Protein AF-A0A9X6NHU3-F1 (afdb_monomer_lite)

InterPro domains:
  IPR000210 BTB/POZ domain [PF00651] (4-90)
  IPR011333 SKP1/BTB/POZ domain superfamily [G3DSA:3.30.710.10] (3-132)
  IPR011333 SKP1/BTB/POZ domain superfamily [SSF54695] (5-89)

Structure (mmCIF, N/CA/C/O backbone):
data_AF-A0A9X6NHU3-F1
#
_entry.id   AF-A0A9X6NHU3-F1
#
loop_
_atom_site.group_PDB
_atom_site.id
_atom_site.type_symbol
_atom_site.label_atom_id
_atom_site.label_alt_id
_atom_site.label_comp_id
_atom_site.label_asym_id
_atom_site.label_entity_id
_atom_site.label_seq_id
_atom_site.pdbx_PDB_ins_code
_atom_site.Cartn_x
_atom_site.Cartn_y
_atom_site.Cartn_z
_atom_site.occupancy
_atom_site.B_iso_or_equiv
_atom_site.auth_seq_id
_atom_site.auth_comp_id
_atom_site.auth_asym_id
_atom_site.auth_atom_id
_atom_site.pdbx_PDB_model_num
ATOM 1 N N . MET A 1 1 ? 13.230 -9.397 -16.472 1.00 91.12 1 MET A N 1
ATOM 2 C CA . MET A 1 1 ? 12.669 -9.558 -15.114 1.00 91.12 1 MET A CA 1
ATOM 3 C C . MET A 1 1 ? 11.758 -10.768 -15.124 1.00 91.12 1 MET A C 1
ATOM 5 O O . MET A 1 1 ? 11.061 -10.954 -16.110 1.00 91.12 1 MET A O 1
ATOM 9 N N . GLU A 1 2 ? 11.802 -11.606 -14.099 1.00 94.38 2 GLU A N 1
ATOM 10 C CA . GLU A 1 2 ? 11.035 -12.851 -13.987 1.00 94.38 2 GLU A CA 1
ATOM 11 C C . GLU A 1 2 ? 10.072 -12.748 -12.799 1.00 94.38 2 GLU A C 1
ATOM 13 O O . GLU A 1 2 ? 10.505 -12.437 -11.689 1.00 94.38 2 GLU A O 1
ATOM 18 N N . ALA A 1 3 ? 8.776 -12.958 -13.048 1.00 96.12 3 ALA A N 1
ATOM 19 C CA . ALA A 1 3 ? 7.733 -12.966 -12.018 1.00 96.12 3 ALA A CA 1
ATOM 20 C C . ALA A 1 3 ? 7.710 -14.291 -11.236 1.00 96.12 3 ALA A C 1
ATOM 22 O O . ALA A 1 3 ? 8.320 -15.277 -11.650 1.00 96.12 3 ALA A O 1
ATOM 23 N N . LYS A 1 4 ? 6.923 -14.355 -10.154 1.00 94.94 4 LYS A N 1
ATOM 24 C CA . LYS A 1 4 ? 6.730 -15.559 -9.322 1.00 94.94 4 LYS A CA 1
ATOM 25 C C . LYS A 1 4 ? 6.354 -16.821 -10.109 1.00 94.94 4 LYS A C 1
ATOM 27 O O . LYS A 1 4 ? 6.751 -17.917 -9.734 1.00 94.94 4 LYS A O 1
ATOM 32 N N . ASN A 1 5 ? 5.600 -16.682 -11.200 1.00 94.75 5 ASN A N 1
ATOM 33 C CA . ASN A 1 5 ? 5.182 -17.798 -12.058 1.00 94.75 5 ASN A CA 1
ATOM 34 C C . ASN A 1 5 ? 6.220 -18.185 -13.133 1.00 94.75 5 ASN A C 1
ATOM 36 O O . ASN A 1 5 ? 5.902 -18.960 -14.032 1.00 94.75 5 ASN A O 1
ATOM 40 N N . GLY A 1 6 ? 7.430 -17.619 -13.091 1.00 95.25 6 GLY A N 1
ATOM 41 C CA . GLY A 1 6 ? 8.485 -17.849 -14.079 1.00 95.25 6 GLY A CA 1
ATOM 42 C C . GLY A 1 6 ? 8.311 -17.066 -15.384 1.00 95.25 6 GLY A C 1
ATOM 43 O O . GLY A 1 6 ? 9.122 -17.207 -16.302 1.00 95.25 6 GLY A O 1
ATOM 44 N N . LYS A 1 7 ? 7.275 -16.222 -15.515 1.00 96.69 7 LYS A N 1
ATOM 45 C CA . LYS A 1 7 ? 7.083 -15.422 -16.728 1.00 96.69 7 LYS A CA 1
ATOM 46 C C . LYS A 1 7 ? 8.144 -14.332 -16.836 1.00 96.69 7 LYS A C 1
ATOM 48 O O . LYS A 1 7 ? 8.359 -13.558 -15.903 1.00 96.69 7 LYS A O 1
ATOM 53 N N . ILE A 1 8 ? 8.763 -14.241 -18.012 1.00 95.75 8 ILE A N 1
ATOM 54 C CA . ILE A 1 8 ? 9.858 -13.310 -18.290 1.00 95.75 8 ILE A CA 1
ATOM 55 C C . ILE A 1 8 ? 9.344 -12.076 -19.036 1.00 95.75 8 ILE A C 1
ATOM 57 O O . ILE A 1 8 ? 8.772 -12.168 -20.121 1.00 95.75 8 ILE A O 1
ATOM 61 N N . PHE A 1 9 ? 9.645 -10.908 -18.480 1.00 95.75 9 PHE A N 1
ATOM 62 C CA . PHE A 1 9 ? 9.415 -9.588 -19.051 1.00 95.75 9 PHE A CA 1
ATOM 63 C C . PHE A 1 9 ? 10.733 -8.992 -19.542 1.00 95.75 9 PHE A C 1
ATOM 65 O O . PHE A 1 9 ? 11.719 -8.915 -18.795 1.00 95.75 9 PHE A O 1
ATOM 72 N N . ARG A 1 10 ? 10.752 -8.564 -20.807 1.00 95.06 10 ARG A N 1
ATOM 73 C CA . ARG A 1 10 ? 11.867 -7.808 -21.389 1.00 95.06 10 ARG A CA 1
ATOM 74 C C . ARG A 1 10 ? 11.645 -6.327 -21.113 1.00 95.06 10 ARG A C 1
ATOM 76 O O . ARG A 1 10 ? 10.560 -5.820 -21.364 1.00 95.06 10 ARG A O 1
ATOM 83 N N . VAL A 1 11 ? 12.668 -5.671 -20.586 1.00 94.19 11 VAL A N 1
ATOM 84 C CA . VAL A 1 11 ? 12.615 -4.287 -20.107 1.00 94.19 11 VAL A CA 1
ATOM 85 C C . VAL A 1 11 ? 13.886 -3.561 -20.525 1.00 94.19 11 VAL A C 1
ATOM 87 O O . VAL A 1 11 ? 14.929 -4.189 -20.721 1.00 94.19 11 VAL A O 1
ATOM 90 N N . HIS A 1 12 ? 13.793 -2.245 -20.658 1.00 93.06 12 HIS A N 1
ATOM 91 C CA . HIS A 1 12 ? 14.915 -1.379 -20.994 1.00 93.06 12 HIS A CA 1
ATOM 92 C C . HIS A 1 12 ? 15.587 -0.911 -19.704 1.00 93.06 12 HIS A C 1
ATOM 94 O O . HIS A 1 12 ? 14.951 -0.253 -18.881 1.00 93.06 12 HIS A O 1
ATOM 100 N N . SER A 1 13 ? 16.874 -1.234 -19.543 1.00 91.75 13 SER A N 1
ATOM 101 C CA . SER A 1 13 ? 17.642 -0.872 -18.342 1.00 91.75 13 SER A CA 1
ATOM 102 C C . SER A 1 13 ? 17.609 0.632 -18.080 1.00 91.75 13 SER A C 1
ATOM 104 O O . SER A 1 13 ? 17.388 1.043 -16.948 1.00 91.75 13 SER A O 1
ATOM 106 N N . THR A 1 14 ? 17.740 1.449 -19.129 1.00 92.81 14 THR A N 1
ATOM 107 C CA . THR A 1 14 ? 17.719 2.915 -19.036 1.00 92.81 14 THR A CA 1
ATOM 108 C C . THR A 1 14 ? 16.420 3.445 -18.428 1.00 92.81 14 THR A C 1
ATOM 110 O O . THR A 1 14 ? 16.460 4.322 -17.575 1.00 92.81 14 THR A O 1
ATOM 113 N N . VAL A 1 15 ? 15.268 2.876 -18.802 1.00 94.75 15 VAL A N 1
ATOM 114 C CA . VAL A 1 15 ? 13.963 3.306 -18.267 1.00 94.75 15 VAL A CA 1
ATOM 115 C C . VAL A 1 15 ? 13.833 2.941 -16.789 1.00 94.75 15 VAL A C 1
ATOM 117 O O . VAL A 1 15 ? 13.373 3.753 -15.992 1.00 94.75 15 VAL A O 1
ATOM 120 N N . LEU A 1 16 ? 14.286 1.746 -16.396 1.00 93.69 16 LEU A N 1
ATOM 121 C CA . LEU A 1 16 ? 14.285 1.345 -14.987 1.00 93.69 16 LEU A CA 1
ATOM 122 C C . LEU A 1 16 ? 15.249 2.180 -14.145 1.00 93.69 16 LEU A C 1
ATOM 124 O O . LEU A 1 16 ? 14.932 2.495 -13.006 1.00 93.69 16 LEU A O 1
ATOM 128 N N . GLN A 1 17 ? 16.409 2.546 -14.687 1.00 92.25 17 GLN A N 1
ATOM 129 C CA . GLN A 1 17 ? 17.362 3.423 -14.004 1.00 92.25 17 GLN A CA 1
ATOM 130 C C . GLN A 1 17 ? 16.788 4.821 -13.771 1.00 92.25 17 GLN A C 1
ATOM 132 O O . GLN A 1 17 ? 17.026 5.390 -12.712 1.00 92.25 17 GLN A O 1
ATOM 137 N N . LEU A 1 18 ? 16.005 5.338 -14.723 1.00 93.12 18 LEU A N 1
ATOM 138 C CA . LEU A 1 18 ? 15.404 6.664 -14.623 1.00 93.12 18 LEU A CA 1
ATOM 139 C C . LEU A 1 18 ? 14.188 6.698 -13.680 1.00 93.12 18 LEU A C 1
ATOM 141 O O . LEU A 1 18 ? 14.111 7.565 -12.818 1.00 93.12 18 LEU A O 1
ATOM 145 N N . ASN A 1 19 ? 13.263 5.741 -13.816 1.00 93.56 19 ASN A N 1
ATOM 146 C CA . ASN A 1 19 ? 11.938 5.802 -13.176 1.00 93.56 19 ASN A CA 1
ATOM 147 C C . ASN A 1 19 ? 11.673 4.677 -12.162 1.00 93.56 19 ASN A C 1
ATOM 149 O O . ASN A 1 19 ? 10.610 4.621 -11.548 1.00 93.56 19 ASN A O 1
ATOM 153 N N . GLY A 1 20 ? 12.589 3.718 -12.027 1.00 87.81 20 GLY A N 1
ATOM 154 C CA . GLY A 1 20 ? 12.358 2.471 -11.296 1.00 87.81 20 GLY A CA 1
ATOM 155 C C . GLY A 1 20 ? 12.757 2.493 -9.823 1.00 87.81 20 GLY A C 1
ATOM 156 O O . GLY A 1 20 ? 12.693 1.442 -9.188 1.00 87.81 20 GLY A O 1
ATOM 157 N N . GLY A 1 21 ? 13.203 3.629 -9.278 1.00 91.69 21 GLY A N 1
ATOM 158 C CA . GLY A 1 21 ? 13.645 3.723 -7.883 1.00 91.69 21 GLY A CA 1
ATOM 159 C C . GLY A 1 21 ? 14.711 2.669 -7.559 1.00 91.69 21 GLY A C 1
ATOM 160 O O . GLY A 1 21 ? 15.766 2.611 -8.199 1.00 91.69 21 GLY A O 1
ATOM 161 N N . PHE A 1 22 ? 14.415 1.771 -6.615 1.00 93.00 22 PHE A N 1
ATOM 162 C CA . PHE A 1 22 ? 15.311 0.664 -6.261 1.00 93.00 22 PHE A CA 1
ATOM 163 C C . PHE A 1 22 ? 15.561 -0.312 -7.426 1.00 93.00 22 PHE A C 1
ATOM 165 O O . PHE A 1 22 ? 16.657 -0.861 -7.559 1.00 93.00 22 PHE A O 1
ATOM 172 N N . LEU A 1 23 ? 14.591 -0.500 -8.330 1.00 91.69 23 LEU A N 1
ATOM 173 C CA . LEU A 1 23 ? 14.791 -1.322 -9.530 1.00 91.69 23 LEU A CA 1
ATOM 174 C C . LEU A 1 23 ? 15.861 -0.751 -10.458 1.00 91.69 23 LEU A C 1
ATOM 176 O O . LEU A 1 23 ? 16.554 -1.517 -11.126 1.00 91.69 23 LEU A O 1
ATOM 180 N N . GLY A 1 24 ? 16.014 0.572 -10.484 1.00 91.50 24 GLY A N 1
ATOM 181 C CA . GLY A 1 24 ? 17.069 1.235 -11.238 1.00 91.50 24 GLY A CA 1
ATOM 182 C C . GLY A 1 24 ? 18.456 0.879 -10.719 1.00 91.50 24 GLY A C 1
ATOM 183 O O . GLY A 1 24 ? 19.344 0.546 -11.501 1.00 91.50 24 GLY A O 1
ATOM 184 N N . GLN A 1 25 ? 18.612 0.841 -9.395 1.00 92.44 25 GLN A N 1
ATOM 185 C CA . GLN A 1 25 ? 19.856 0.427 -8.740 1.00 92.44 25 GLN A CA 1
ATOM 186 C C . GLN A 1 25 ? 20.166 -1.050 -9.018 1.00 92.44 25 GLN A C 1
ATOM 188 O O . GLN A 1 25 ? 21.290 -1.395 -9.385 1.00 92.44 25 GLN A O 1
ATOM 193 N N . LEU A 1 26 ? 19.155 -1.923 -8.935 1.00 89.75 26 LEU A N 1
ATOM 194 C CA . LEU A 1 26 ? 19.297 -3.337 -9.301 1.00 89.75 26 LEU A CA 1
ATOM 195 C C . LEU A 1 26 ? 19.698 -3.513 -10.770 1.00 89.75 26 LEU A C 1
ATOM 197 O O . LEU A 1 26 ? 20.526 -4.367 -11.081 1.00 89.75 26 LEU A O 1
ATOM 201 N N . ALA A 1 27 ? 19.133 -2.705 -11.669 1.00 88.50 27 ALA A N 1
ATOM 202 C CA . ALA A 1 27 ? 19.467 -2.729 -13.086 1.00 88.50 27 ALA A CA 1
ATOM 203 C C . ALA A 1 27 ? 20.873 -2.173 -13.374 1.00 88.50 27 ALA A C 1
ATOM 205 O O . ALA A 1 27 ? 21.528 -2.645 -14.296 1.00 88.50 27 ALA A O 1
ATOM 206 N N . ALA A 1 28 ? 21.363 -1.202 -12.601 1.00 88.12 28 ALA A N 1
ATOM 207 C CA . ALA A 1 28 ? 22.719 -0.665 -12.742 1.00 88.12 28 ALA A CA 1
ATOM 208 C C . ALA A 1 28 ? 23.803 -1.671 -12.316 1.00 88.12 28 ALA A C 1
ATOM 210 O O . ALA A 1 28 ? 24.863 -1.735 -12.933 1.00 88.12 28 ALA A O 1
ATOM 211 N N . ASN A 1 29 ? 23.512 -2.511 -11.320 1.00 85.56 29 ASN A N 1
ATOM 212 C CA . ASN A 1 29 ? 24.433 -3.542 -10.826 1.00 85.56 29 ASN A CA 1
ATOM 213 C C . ASN A 1 29 ? 24.553 -4.767 -11.755 1.00 85.56 29 ASN A C 1
ATOM 215 O O . ASN A 1 29 ? 25.318 -5.694 -11.486 1.00 85.56 29 ASN A O 1
ATOM 219 N N . ILE A 1 30 ? 23.802 -4.796 -12.857 1.00 83.56 30 ILE A N 1
ATOM 220 C CA . ILE A 1 30 ? 23.892 -5.837 -13.879 1.00 83.56 30 ILE A CA 1
ATOM 221 C C . ILE A 1 30 ? 25.114 -5.566 -14.767 1.00 83.56 30 ILE A C 1
ATOM 223 O O . ILE A 1 30 ? 25.068 -4.783 -15.713 1.00 83.56 30 ILE A O 1
ATOM 227 N N . THR A 1 31 ? 26.226 -6.243 -14.475 1.00 71.81 31 THR A N 1
ATOM 228 C CA . THR A 1 31 ? 27.459 -6.119 -15.264 1.00 71.81 31 THR A CA 1
ATOM 229 C C . THR A 1 31 ? 27.270 -6.678 -16.686 1.00 71.81 31 THR A C 1
ATOM 231 O O . THR A 1 31 ? 26.835 -7.826 -16.836 1.00 71.81 31 THR A O 1
ATOM 234 N N . PRO A 1 32 ? 27.667 -5.944 -17.744 1.00 64.69 32 PRO A N 1
ATOM 235 C CA . PRO A 1 32 ? 27.457 -6.336 -19.145 1.00 64.69 32 PRO A CA 1
ATOM 236 C C . PRO A 1 32 ? 28.219 -7.598 -19.595 1.00 64.69 32 PRO A C 1
ATOM 238 O O . PRO A 1 32 ? 27.962 -8.110 -20.681 1.00 64.69 32 PRO A O 1
ATOM 241 N N . GLY A 1 33 ? 29.134 -8.124 -18.773 1.00 68.56 33 GLY A N 1
ATOM 242 C CA . GLY A 1 33 ? 29.880 -9.357 -19.053 1.00 68.56 33 GLY A CA 1
ATOM 243 C C . GLY A 1 33 ? 29.133 -10.652 -18.716 1.00 68.56 33 GLY A C 1
ATOM 244 O O . GLY A 1 33 ? 29.569 -11.724 -19.128 1.00 68.56 33 GLY A O 1
ATOM 245 N N . ASN A 1 34 ? 28.015 -10.578 -17.987 1.00 64.81 34 ASN A N 1
ATOM 246 C CA . ASN A 1 34 ? 27.216 -11.755 -17.662 1.00 64.81 34 ASN A CA 1
ATOM 247 C C . ASN A 1 34 ? 26.097 -11.907 -18.701 1.00 64.81 34 ASN A C 1
ATOM 249 O O . ASN A 1 34 ? 25.385 -10.948 -19.001 1.00 64.81 34 ASN A O 1
ATOM 253 N N . LEU A 1 35 ? 25.950 -13.099 -19.282 1.00 57.50 35 LEU A N 1
ATOM 254 C CA . LEU A 1 35 ? 24.963 -13.406 -20.324 1.00 57.50 35 LEU A CA 1
ATOM 255 C C . LEU A 1 35 ? 23.533 -13.202 -19.777 1.00 57.50 35 LEU A C 1
ATOM 257 O O . LEU A 1 35 ? 22.910 -14.131 -19.282 1.00 57.50 35 LEU A O 1
ATOM 261 N N . LYS A 1 36 ? 23.015 -11.969 -19.869 1.00 65.06 36 LYS A N 1
ATOM 262 C CA . LYS A 1 36 ? 21.650 -11.538 -19.506 1.00 65.06 36 LYS A CA 1
ATOM 263 C C . LYS A 1 36 ? 21.213 -11.960 -18.093 1.00 65.06 36 LYS A C 1
ATOM 265 O O . LYS A 1 36 ? 20.345 -12.831 -17.962 1.00 65.06 36 LYS A O 1
ATOM 270 N N . PRO A 1 37 ? 21.729 -11.328 -17.025 1.00 78.25 37 PRO A N 1
ATOM 271 C CA . PRO A 1 37 ? 21.213 -11.600 -15.692 1.00 78.25 37 PRO A CA 1
ATOM 272 C C . PRO A 1 37 ? 19.728 -11.224 -15.644 1.00 78.25 37 PRO A C 1
ATOM 274 O O . PRO A 1 37 ? 19.313 -10.097 -15.918 1.00 78.25 37 PRO A O 1
ATOM 277 N N . THR A 1 38 ? 18.907 -12.228 -15.359 1.00 88.75 38 THR A N 1
ATOM 278 C CA . THR A 1 38 ? 17.465 -12.068 -15.216 1.00 88.75 38 THR A CA 1
ATOM 279 C C . THR A 1 38 ? 17.176 -11.762 -13.755 1.00 88.75 38 THR A C 1
ATOM 281 O O . THR A 1 38 ? 17.388 -12.612 -12.896 1.00 88.75 38 THR A O 1
ATOM 284 N N . LEU A 1 39 ? 16.700 -10.548 -13.469 1.00 91.31 39 LEU A N 1
ATOM 285 C CA . LEU A 1 39 ? 16.221 -10.185 -12.133 1.00 91.31 39 LEU A CA 1
ATOM 286 C C . LEU A 1 39 ? 14.970 -11.001 -11.798 1.00 91.31 39 LEU A C 1
ATOM 288 O O . LEU A 1 39 ? 13.998 -10.939 -12.557 1.00 91.31 39 LEU A O 1
ATOM 292 N N . LYS A 1 40 ? 15.002 -11.744 -10.689 1.00 94.00 40 LYS A N 1
ATOM 293 C CA . LYS A 1 40 ? 13.903 -12.601 -10.229 1.00 94.00 40 LYS A CA 1
ATOM 294 C C . LYS A 1 40 ? 13.132 -11.938 -9.095 1.00 94.00 40 LYS A C 1
ATOM 296 O O . LYS A 1 40 ? 13.734 -11.439 -8.150 1.00 94.00 40 LYS A O 1
ATOM 301 N N . PHE A 1 41 ? 11.808 -11.989 -9.185 1.00 94.56 41 PHE A N 1
ATOM 302 C CA . PHE A 1 41 ? 10.878 -11.392 -8.231 1.00 94.56 41 PHE A CA 1
ATOM 303 C C . PHE A 1 41 ? 9.926 -12.473 -7.704 1.00 94.56 41 PHE A C 1
ATOM 305 O O . PHE A 1 41 ? 8.781 -12.550 -8.154 1.00 94.56 41 PHE A O 1
ATOM 312 N N . PRO A 1 42 ? 10.390 -13.340 -6.782 1.00 93.62 42 PRO A N 1
ATOM 313 C CA . PRO A 1 42 ? 9.605 -14.482 -6.304 1.00 93.62 42 PRO A CA 1
ATOM 314 C C . PRO A 1 42 ? 8.339 -14.068 -5.543 1.00 93.62 42 PRO A C 1
ATOM 316 O O . PRO A 1 42 ? 7.391 -14.844 -5.459 1.00 93.62 42 PRO A O 1
ATOM 319 N N . ASP A 1 43 ? 8.302 -12.836 -5.038 1.00 94.06 43 ASP A N 1
ATOM 320 C CA . ASP A 1 43 ? 7.196 -12.328 -4.228 1.00 94.06 43 ASP A CA 1
ATOM 321 C C . ASP A 1 43 ? 6.147 -11.577 -5.063 1.00 94.06 43 ASP A C 1
ATOM 323 O O . ASP A 1 43 ? 5.052 -11.312 -4.577 1.00 94.06 43 ASP A O 1
ATOM 327 N N . LEU A 1 44 ? 6.445 -11.259 -6.330 1.00 96.00 44 LEU A N 1
ATOM 328 C CA . LEU A 1 44 ? 5.539 -10.507 -7.197 1.00 96.00 44 LEU A CA 1
ATOM 329 C C . LEU A 1 44 ? 4.798 -11.425 -8.162 1.00 96.00 44 LEU A C 1
ATOM 331 O O . LEU A 1 44 ? 5.399 -12.150 -8.963 1.00 96.00 44 LEU A O 1
ATOM 335 N N . THR A 1 45 ? 3.470 -11.341 -8.138 1.00 96.56 45 THR A N 1
ATOM 336 C CA . THR A 1 45 ? 2.639 -11.962 -9.168 1.00 96.56 45 THR A CA 1
ATOM 337 C C . THR A 1 45 ? 2.873 -11.285 -10.516 1.00 96.56 45 THR A C 1
ATOM 339 O O . THR A 1 45 ? 3.348 -10.151 -10.611 1.00 96.56 45 THR A O 1
ATOM 342 N N . GLU A 1 46 ? 2.515 -11.985 -11.590 1.00 96.56 46 GLU A N 1
ATOM 343 C CA . GLU A 1 46 ? 2.600 -11.438 -12.941 1.00 96.56 46 GLU A CA 1
ATOM 344 C C . GLU A 1 46 ? 1.825 -10.120 -13.088 1.00 96.56 46 GLU A C 1
ATOM 346 O O . GLU A 1 46 ? 2.319 -9.178 -13.706 1.00 96.56 46 GLU A O 1
ATOM 351 N N . ALA A 1 47 ? 0.622 -10.059 -12.510 1.00 96.44 47 ALA A N 1
ATOM 352 C CA . ALA A 1 47 ? -0.246 -8.891 -12.583 1.00 96.44 47 ALA A CA 1
ATOM 353 C C . ALA A 1 47 ? 0.402 -7.674 -11.910 1.00 96.44 47 ALA A C 1
ATOM 355 O O . ALA A 1 47 ? 0.493 -6.615 -12.530 1.00 96.44 47 ALA A O 1
ATOM 356 N N . VAL A 1 48 ? 0.930 -7.849 -10.695 1.00 97.19 48 VAL A N 1
ATOM 357 C CA . VAL A 1 48 ? 1.576 -6.771 -9.932 1.00 97.19 48 VAL A CA 1
ATOM 358 C C . VAL A 1 48 ? 2.864 -6.320 -10.614 1.00 97.19 48 VAL A C 1
ATOM 360 O O . VAL A 1 48 ? 3.060 -5.124 -10.812 1.00 97.19 48 VAL A O 1
ATOM 363 N N . LEU A 1 49 ? 3.713 -7.254 -11.063 1.00 97.00 49 LEU A N 1
ATOM 364 C CA . LEU A 1 49 ? 4.942 -6.894 -11.776 1.00 97.00 49 LEU A CA 1
ATOM 365 C C . LEU A 1 49 ? 4.635 -6.134 -13.072 1.00 97.00 49 LEU A C 1
ATOM 367 O O . LEU A 1 49 ? 5.320 -5.166 -13.394 1.00 97.00 49 LEU A O 1
ATOM 371 N N . LYS A 1 50 ? 3.593 -6.534 -13.808 1.00 97.19 50 LYS A N 1
ATOM 372 C CA . LYS A 1 50 ? 3.165 -5.825 -15.017 1.00 97.19 50 LYS A CA 1
ATOM 373 C C . LYS A 1 50 ? 2.730 -4.390 -14.706 1.00 97.19 50 LYS A C 1
ATOM 375 O O . LYS A 1 50 ? 3.108 -3.495 -15.452 1.00 97.19 50 LYS A O 1
ATOM 380 N N . LYS A 1 51 ? 1.978 -4.173 -13.624 1.00 97.56 51 LYS A N 1
ATOM 381 C CA . LYS A 1 51 ? 1.514 -2.844 -13.185 1.00 97.56 51 LYS A CA 1
ATOM 382 C C . LYS A 1 51 ? 2.660 -1.957 -12.710 1.00 97.56 51 LYS A C 1
ATOM 384 O O . LYS A 1 51 ? 2.728 -0.787 -13.063 1.00 97.56 51 LYS A O 1
ATOM 389 N N . LEU A 1 52 ? 3.612 -2.542 -11.995 1.00 97.00 52 LEU A N 1
ATOM 390 C CA . LEU A 1 52 ? 4.825 -1.856 -11.578 1.00 97.00 52 LEU A CA 1
ATOM 391 C C . LEU A 1 52 ? 5.659 -1.419 -12.794 1.00 97.00 52 LEU A C 1
ATOM 393 O O . LEU A 1 52 ? 6.103 -0.277 -12.869 1.00 97.00 52 LEU A O 1
ATOM 397 N N . LEU A 1 53 ? 5.811 -2.294 -13.794 1.00 96.94 53 LEU A N 1
ATOM 398 C CA . LEU A 1 53 ? 6.469 -1.936 -15.052 1.00 96.94 53 LEU A CA 1
ATOM 399 C C . LEU A 1 53 ? 5.697 -0.867 -15.829 1.00 96.94 53 LEU A C 1
ATOM 401 O O . LEU A 1 53 ? 6.313 0.063 -16.333 1.00 96.94 53 LEU A O 1
ATOM 405 N N . GLU A 1 54 ? 4.372 -0.969 -15.910 1.00 97.44 54 GLU A N 1
ATOM 406 C CA . GLU A 1 54 ? 3.515 0.056 -16.521 1.00 97.44 54 GLU A CA 1
ATOM 407 C C . GLU A 1 54 ? 3.787 1.437 -15.907 1.00 97.44 54 GLU A C 1
ATOM 409 O O . GLU A 1 54 ? 4.043 2.386 -16.653 1.00 97.44 54 GLU A O 1
ATOM 414 N N . TYR A 1 55 ? 3.875 1.517 -14.575 1.00 97.56 55 TYR A N 1
ATOM 415 C CA . TYR A 1 55 ? 4.250 2.743 -13.873 1.00 97.56 55 TYR A CA 1
ATOM 416 C C . TYR A 1 55 ? 5.644 3.240 -14.264 1.00 97.56 55 TYR A C 1
ATOM 418 O O . TYR A 1 55 ? 5.801 4.402 -14.613 1.00 97.56 55 TYR A O 1
ATOM 426 N N . CYS A 1 56 ? 6.667 2.381 -14.285 1.00 96.00 56 CYS A N 1
ATOM 427 C CA . CYS A 1 56 ? 8.019 2.815 -14.662 1.00 96.00 56 CYS A CA 1
ATOM 428 C C . CYS A 1 56 ? 8.094 3.405 -16.083 1.00 96.00 56 CYS A C 1
ATOM 430 O O . CYS A 1 56 ? 8.951 4.245 -16.355 1.00 96.00 56 CYS A O 1
ATOM 432 N N . TYR A 1 57 ? 7.228 2.962 -16.997 1.00 97.00 57 TYR A N 1
ATOM 433 C CA . TYR A 1 57 ? 7.205 3.446 -18.379 1.00 97.00 57 TYR A CA 1
ATOM 434 C C . TYR A 1 57 ? 6.314 4.668 -18.595 1.00 97.00 57 TYR A C 1
ATOM 436 O O . TYR A 1 57 ? 6.606 5.468 -19.478 1.00 97.00 57 TYR A O 1
ATOM 444 N N . THR A 1 58 ? 5.224 4.793 -17.841 1.00 96.44 58 THR A N 1
ATOM 445 C CA . THR A 1 58 ? 4.171 5.784 -18.124 1.00 96.44 58 THR A CA 1
ATOM 446 C C . THR A 1 58 ? 3.933 6.769 -16.985 1.00 96.44 58 THR A C 1
ATOM 448 O O . THR A 1 58 ? 3.217 7.746 -17.178 1.00 96.44 58 THR A O 1
ATOM 451 N N . LEU A 1 59 ? 4.516 6.509 -15.810 1.00 95.25 59 LEU A N 1
ATOM 452 C CA . LEU A 1 59 ? 4.229 7.167 -14.530 1.00 95.25 59 LEU A CA 1
ATOM 453 C C . LEU A 1 59 ? 2.744 7.105 -14.135 1.00 95.25 59 LEU A C 1
ATOM 455 O O . LEU A 1 59 ? 2.272 7.880 -13.309 1.00 95.25 59 LEU A O 1
ATOM 459 N N . GLN A 1 60 ? 2.004 6.166 -14.725 1.00 95.06 60 GLN A N 1
ATOM 460 C CA . GLN A 1 60 ? 0.587 5.932 -14.500 1.00 95.06 60 GLN A CA 1
ATOM 461 C C . GLN A 1 60 ? 0.325 4.435 -14.387 1.00 95.06 60 GLN A C 1
ATOM 463 O O . GLN A 1 60 ? 1.107 3.606 -14.855 1.00 95.06 60 GLN A O 1
ATOM 468 N N . VAL A 1 61 ? -0.788 4.075 -13.751 1.00 96.12 61 VAL A N 1
ATOM 469 C CA . VAL A 1 61 ? -1.226 2.683 -13.671 1.00 96.12 61 VAL A CA 1
ATOM 470 C C . VAL A 1 61 ? -2.721 2.606 -13.902 1.00 96.12 61 VAL A C 1
ATOM 472 O O . VAL A 1 61 ? -3.517 3.182 -13.168 1.00 96.12 61 VAL A O 1
ATOM 475 N N . SER A 1 62 ? -3.113 1.845 -14.917 1.00 94.94 62 SER A N 1
ATOM 476 C CA . SER A 1 62 ? -4.516 1.522 -15.154 1.00 94.94 62 SER A CA 1
ATOM 477 C C . SER A 1 62 ? -5.009 0.445 -14.180 1.00 94.94 62 SER A C 1
ATOM 479 O O . SER A 1 62 ? -4.295 -0.512 -13.887 1.00 94.94 62 SER A O 1
ATOM 481 N N . GLY A 1 63 ? -6.256 0.530 -13.714 1.00 93.50 63 GLY A N 1
ATOM 482 C CA . GLY A 1 63 ? -6.895 -0.560 -12.964 1.00 93.50 63 GLY A CA 1
ATOM 483 C C . GLY A 1 63 ? -6.212 -0.935 -11.643 1.00 93.50 63 GLY A C 1
ATOM 484 O O . GLY A 1 63 ? -6.137 -2.124 -11.329 1.00 93.50 63 GLY A O 1
ATOM 485 N N . ILE A 1 64 ? -5.706 0.057 -10.902 1.00 94.06 64 ILE A N 1
ATOM 486 C CA . ILE A 1 64 ? -5.101 -0.115 -9.568 1.00 94.06 64 ILE A CA 1
ATOM 487 C C . ILE A 1 64 ? -6.082 -0.806 -8.605 1.00 94.06 64 ILE A C 1
ATOM 489 O O . ILE A 1 64 ? -5.689 -1.751 -7.923 1.00 94.06 64 ILE A O 1
ATOM 493 N N . HIS A 1 65 ? -7.367 -0.442 -8.663 1.00 92.06 65 HIS A N 1
ATOM 494 C CA . HIS A 1 65 ? -8.468 -1.019 -7.877 1.00 92.06 65 HIS A CA 1
ATOM 495 C C . HIS A 1 65 ? -8.577 -2.555 -7.882 1.00 92.06 65 HIS A C 1
ATOM 497 O O . HIS A 1 65 ? -9.247 -3.120 -7.025 1.00 92.06 65 HIS A O 1
ATOM 503 N N . LYS A 1 66 ? -7.960 -3.264 -8.838 1.00 93.25 66 LYS A N 1
ATOM 504 C CA . LYS A 1 66 ? -8.023 -4.736 -8.889 1.00 93.25 66 LYS A CA 1
ATOM 505 C C . LYS A 1 66 ? -7.111 -5.417 -7.873 1.00 93.25 66 LYS A C 1
ATOM 507 O O . LYS A 1 66 ? -7.416 -6.527 -7.455 1.00 93.25 66 LYS A O 1
ATOM 512 N N . THR A 1 67 ? -5.982 -4.794 -7.548 1.00 93.44 67 THR A N 1
ATOM 513 C CA . THR A 1 67 ? -4.953 -5.332 -6.640 1.00 93.44 67 THR A CA 1
ATOM 514 C C . THR A 1 67 ? -4.264 -4.183 -5.889 1.00 93.44 67 THR A C 1
ATOM 516 O O . THR A 1 67 ? -3.043 -4.022 -6.012 1.00 93.44 67 THR A O 1
ATOM 519 N N . PRO A 1 68 ? -5.019 -3.306 -5.195 1.00 93.88 68 PRO A N 1
ATOM 520 C CA . PRO A 1 68 ? -4.459 -2.078 -4.634 1.00 93.88 68 PRO A CA 1
ATOM 521 C C . PRO A 1 68 ? -3.477 -2.389 -3.495 1.00 93.88 68 PRO A C 1
ATOM 523 O O . PRO A 1 68 ? -2.419 -1.773 -3.400 1.00 93.88 68 PRO A O 1
ATOM 526 N N . PHE A 1 69 ? -3.762 -3.428 -2.707 1.00 95.00 69 PHE A N 1
ATOM 527 C CA . PHE A 1 69 ? -2.936 -3.864 -1.584 1.00 95.00 69 PHE A CA 1
ATOM 528 C C . PHE A 1 69 ? -1.587 -4.449 -2.018 1.00 95.00 69 PHE A C 1
ATOM 530 O O . PHE A 1 69 ? -0.541 -4.023 -1.525 1.00 95.00 69 PHE A O 1
ATOM 537 N N . GLU A 1 70 ? -1.567 -5.402 -2.961 1.00 95.75 70 GLU A N 1
ATOM 538 C CA . GLU A 1 70 ? -0.297 -5.982 -3.411 1.00 95.75 70 GLU A CA 1
ATOM 539 C C . GLU A 1 70 ? 0.558 -4.955 -4.156 1.00 95.75 70 GLU A C 1
ATOM 541 O O . GLU A 1 70 ? 1.789 -4.998 -4.077 1.00 95.75 70 GLU A O 1
ATOM 546 N N . LEU A 1 71 ? -0.087 -4.022 -4.864 1.00 97.00 71 LEU A N 1
ATOM 547 C CA . LEU A 1 71 ? 0.608 -2.942 -5.547 1.00 97.00 71 LEU A CA 1
ATOM 548 C C . LEU A 1 71 ? 1.201 -1.935 -4.559 1.00 97.00 71 LEU A C 1
ATOM 550 O O . LEU A 1 71 ? 2.344 -1.534 -4.759 1.00 97.00 71 LEU A O 1
ATOM 554 N N . LEU A 1 72 ? 0.485 -1.592 -3.483 1.00 97.19 72 LEU A N 1
ATOM 555 C CA . LEU A 1 72 ? 0.987 -0.735 -2.408 1.00 97.19 72 LEU A CA 1
ATOM 556 C C . LEU A 1 72 ? 2.243 -1.331 -1.755 1.00 97.19 72 LEU A C 1
ATOM 558 O O . LEU A 1 72 ? 3.283 -0.675 -1.681 1.00 97.19 72 LEU A O 1
ATOM 562 N N . LEU A 1 73 ? 2.184 -2.606 -1.356 1.00 95.69 73 LEU A N 1
ATOM 563 C CA . LEU A 1 73 ? 3.327 -3.302 -0.754 1.00 95.69 73 LEU A CA 1
ATOM 564 C C . LEU A 1 73 ? 4.523 -3.380 -1.712 1.00 95.69 73 LEU A C 1
ATOM 566 O O . LEU A 1 73 ? 5.671 -3.193 -1.300 1.00 95.69 73 LEU A O 1
ATOM 570 N N . ALA A 1 74 ? 4.272 -3.634 -3.000 1.00 96.44 74 ALA A N 1
ATOM 571 C CA . ALA A 1 74 ? 5.321 -3.638 -4.010 1.00 96.44 74 ALA A CA 1
ATOM 572 C C . ALA A 1 74 ? 5.924 -2.237 -4.203 1.00 96.44 74 ALA A C 1
ATOM 574 O O . ALA A 1 74 ? 7.146 -2.097 -4.212 1.00 96.44 74 ALA A O 1
ATOM 575 N N . ALA A 1 75 ? 5.094 -1.200 -4.317 1.00 96.94 75 ALA A N 1
ATOM 576 C CA . ALA A 1 75 ? 5.542 0.175 -4.504 1.00 96.94 75 ALA A CA 1
ATOM 577 C C . ALA A 1 75 ? 6.443 0.634 -3.353 1.00 96.94 75 ALA A C 1
ATOM 579 O O . ALA A 1 75 ? 7.543 1.126 -3.607 1.00 96.94 75 ALA A O 1
ATOM 580 N N . HIS A 1 76 ? 6.035 0.362 -2.111 1.00 96.50 76 HIS A N 1
ATOM 581 C CA . HIS A 1 76 ? 6.840 0.636 -0.925 1.00 96.50 76 HIS A CA 1
ATOM 582 C C . HIS A 1 76 ? 8.180 -0.116 -0.964 1.00 96.50 76 HIS A C 1
ATOM 584 O O . HIS A 1 76 ? 9.249 0.485 -0.856 1.00 96.50 76 HIS A O 1
ATOM 590 N N . ARG A 1 77 ? 8.153 -1.434 -1.219 1.00 95.25 77 ARG A N 1
ATOM 591 C CA . ARG A 1 77 ? 9.363 -2.275 -1.254 1.00 95.25 77 ARG A CA 1
ATOM 592 C C . ARG A 1 77 ? 10.381 -1.843 -2.310 1.00 95.25 77 ARG A C 1
ATOM 594 O O . ARG A 1 77 ? 11.582 -1.978 -2.085 1.00 95.25 77 ARG A O 1
ATOM 601 N N . TYR A 1 78 ? 9.920 -1.374 -3.467 1.00 95.50 78 TYR A N 1
ATOM 602 C CA . TYR A 1 78 ? 10.789 -0.910 -4.553 1.00 95.50 78 TYR A CA 1
ATOM 603 C C . TYR A 1 78 ? 11.037 0.605 -4.528 1.00 95.50 78 TYR A C 1
ATOM 605 O O . TYR A 1 78 ? 11.662 1.127 -5.454 1.00 95.50 78 TYR A O 1
ATOM 613 N N . ALA A 1 79 ? 10.608 1.288 -3.460 1.00 95.75 79 ALA A N 1
ATOM 614 C CA . ALA A 1 79 ? 10.755 2.726 -3.257 1.00 95.75 79 ALA A CA 1
ATOM 615 C C . ALA A 1 79 ? 10.210 3.559 -4.436 1.00 95.75 79 ALA A C 1
ATOM 617 O O . ALA A 1 79 ? 10.854 4.492 -4.916 1.00 95.75 79 ALA A O 1
ATOM 618 N N . LEU A 1 80 ? 9.024 3.194 -4.928 1.00 96.31 80 LEU A N 1
ATOM 619 C CA . LEU A 1 80 ? 8.300 3.905 -5.982 1.00 96.31 80 LEU A CA 1
ATOM 620 C C . LEU A 1 80 ? 7.256 4.830 -5.352 1.00 96.31 80 LEU A C 1
ATOM 622 O O . LEU A 1 80 ? 6.068 4.520 -5.372 1.00 96.31 80 LEU A O 1
ATOM 626 N N . THR A 1 81 ? 7.700 5.956 -4.793 1.00 95.06 81 THR A N 1
ATOM 627 C CA . THR A 1 81 ? 6.858 6.863 -3.988 1.00 95.06 81 THR A CA 1
ATOM 628 C C . THR A 1 81 ? 5.584 7.305 -4.708 1.00 95.06 81 THR A C 1
ATOM 630 O O . THR A 1 81 ? 4.501 7.108 -4.183 1.00 95.06 81 THR A O 1
ATOM 633 N N . GLY A 1 82 ? 5.670 7.775 -5.956 1.00 95.38 82 GLY A N 1
ATOM 634 C CA . GLY A 1 82 ? 4.462 8.200 -6.678 1.00 95.38 82 GLY A CA 1
ATOM 635 C C . GLY A 1 82 ? 3.478 7.058 -6.983 1.00 95.38 82 GLY A C 1
ATOM 636 O O . GLY A 1 82 ? 2.274 7.283 -7.040 1.00 95.38 82 GLY A O 1
ATOM 637 N N . LEU A 1 83 ? 3.953 5.812 -7.120 1.00 96.62 83 LEU A N 1
ATOM 638 C CA . LEU A 1 83 ? 3.065 4.650 -7.240 1.00 96.62 83 LEU A CA 1
ATOM 639 C C . LEU A 1 83 ? 2.451 4.280 -5.890 1.00 96.62 83 LEU A C 1
ATOM 641 O O . LEU A 1 83 ? 1.292 3.872 -5.840 1.00 96.62 83 LEU A O 1
ATOM 645 N N . GLN A 1 84 ? 3.231 4.411 -4.818 1.00 96.88 84 GLN A N 1
ATOM 646 C CA . GLN A 1 84 ? 2.763 4.218 -3.455 1.00 96.88 84 GLN A CA 1
ATOM 647 C C . GLN A 1 84 ? 1.623 5.202 -3.165 1.00 96.88 84 GLN A C 1
ATOM 649 O O . GLN A 1 84 ? 0.544 4.744 -2.816 1.00 96.88 84 GLN A O 1
ATOM 654 N N . ASP A 1 85 ? 1.787 6.495 -3.450 1.00 96.00 85 ASP A N 1
ATOM 655 C CA . ASP A 1 85 ? 0.745 7.512 -3.241 1.00 96.00 85 ASP A CA 1
ATOM 656 C C . ASP A 1 85 ? -0.552 7.193 -4.009 1.00 96.00 85 ASP A C 1
ATOM 658 O O . ASP A 1 85 ? -1.659 7.343 -3.486 1.00 96.00 85 ASP A O 1
ATOM 662 N N . LEU A 1 86 ? -0.437 6.727 -5.260 1.00 95.62 86 LEU A N 1
ATOM 663 C CA . LEU A 1 86 ? -1.592 6.310 -6.064 1.00 95.62 86 LEU A CA 1
ATOM 664 C C . LEU A 1 86 ? -2.292 5.082 -5.468 1.00 95.62 86 LEU A C 1
ATOM 666 O O . LEU A 1 86 ? -3.520 5.043 -5.402 1.00 95.62 86 LEU A O 1
ATOM 670 N N . ALA A 1 87 ? -1.521 4.085 -5.033 1.00 97.12 87 ALA A N 1
ATOM 671 C CA . ALA A 1 87 ? -2.063 2.874 -4.432 1.00 97.12 87 ALA A CA 1
ATOM 672 C C . ALA A 1 87 ? -2.676 3.147 -3.050 1.00 97.12 87 ALA A C 1
ATOM 674 O O . ALA A 1 87 ? -3.722 2.587 -2.742 1.00 97.12 87 ALA A O 1
ATOM 675 N N . GLU A 1 88 ? -2.089 4.033 -2.242 1.00 96.12 88 GLU A N 1
ATOM 676 C CA . GLU A 1 88 ? -2.623 4.437 -0.936 1.00 96.12 88 GLU A CA 1
ATOM 677 C C . GLU A 1 88 ? -3.998 5.086 -1.059 1.00 96.12 88 GLU A C 1
ATOM 679 O O . GLU A 1 88 ? -4.897 4.755 -0.287 1.00 96.12 88 GLU A O 1
ATOM 684 N N . LYS A 1 89 ? -4.191 5.956 -2.057 1.00 94.75 89 LYS A N 1
ATOM 685 C CA . LYS A 1 89 ? -5.497 6.566 -2.340 1.00 94.75 89 LYS A CA 1
ATOM 686 C C . LYS A 1 89 ? -6.552 5.514 -2.669 1.00 94.75 89 LYS A C 1
ATOM 688 O O . LYS A 1 89 ? -7.660 5.597 -2.151 1.00 94.75 89 LYS A O 1
ATOM 693 N N . ASP A 1 90 ? -6.218 4.515 -3.482 1.00 95.12 90 ASP A N 1
ATOM 694 C CA . ASP A 1 90 ? -7.152 3.432 -3.809 1.00 95.12 90 ASP A CA 1
ATOM 695 C C . ASP A 1 90 ? -7.400 2.488 -2.625 1.00 95.12 90 ASP A C 1
ATOM 697 O O . ASP A 1 90 ? -8.542 2.111 -2.380 1.00 95.12 90 ASP A O 1
ATOM 701 N N . VAL A 1 91 ? -6.373 2.162 -1.837 1.00 96.44 91 VAL A N 1
ATOM 702 C CA . VAL A 1 91 ? -6.524 1.362 -0.612 1.00 96.44 91 VAL A CA 1
ATOM 703 C C . VAL A 1 91 ? -7.410 2.076 0.410 1.00 96.44 91 VAL A C 1
ATOM 705 O O . VAL A 1 91 ? -8.301 1.449 0.977 1.00 96.44 91 VAL A O 1
ATOM 708 N N . ALA A 1 92 ? -7.216 3.381 0.620 1.00 95.75 92 ALA A N 1
ATOM 709 C CA . ALA A 1 92 ? -8.004 4.168 1.567 1.00 95.75 92 ALA A CA 1
ATOM 710 C C . ALA A 1 92 ? -9.505 4.171 1.228 1.00 95.75 92 ALA A C 1
ATOM 712 O O . ALA A 1 92 ? -10.346 4.192 2.124 1.00 95.75 92 ALA A O 1
ATOM 713 N N . ARG A 1 93 ? -9.849 4.094 -0.064 1.00 91.62 93 ARG A N 1
ATOM 714 C CA . ARG A 1 93 ? -11.239 4.003 -0.545 1.00 91.62 93 ARG A CA 1
ATOM 715 C C . ARG A 1 93 ? -11.879 2.645 -0.284 1.00 91.62 93 ARG A C 1
ATOM 717 O O . ARG A 1 93 ? -13.100 2.550 -0.241 1.00 91.62 93 ARG A O 1
ATOM 724 N N . CYS A 1 94 ? -11.068 1.605 -0.135 1.00 94.12 94 CYS A N 1
ATOM 725 C CA . CYS A 1 94 ? -11.527 0.242 0.084 1.00 94.12 94 CYS A CA 1
ATOM 726 C C . CYS A 1 94 ? -11.512 -0.160 1.563 1.00 94.12 94 CYS A C 1
ATOM 728 O O . CYS A 1 94 ? -11.668 -1.342 1.835 1.00 94.12 94 CYS A O 1
ATOM 730 N N . ILE A 1 95 ? -11.306 0.764 2.511 1.00 95.69 95 ILE A N 1
ATOM 731 C CA . ILE A 1 95 ? -11.292 0.421 3.941 1.00 95.69 95 ILE A CA 1
ATOM 732 C C . ILE A 1 95 ? -12.678 -0.054 4.386 1.00 95.69 95 ILE A C 1
ATOM 734 O O . ILE A 1 95 ? -13.674 0.651 4.214 1.00 95.69 95 ILE A O 1
ATOM 738 N N . ASP A 1 96 ? -12.714 -1.227 5.012 1.00 96.50 96 ASP A N 1
ATOM 739 C CA . ASP A 1 96 ? -13.909 -1.844 5.581 1.00 96.50 96 ASP A CA 1
ATOM 740 C C . ASP A 1 96 ? -13.590 -2.558 6.911 1.00 96.50 96 ASP A C 1
ATOM 742 O O . ASP A 1 96 ? -12.453 -2.568 7.385 1.00 96.50 96 ASP A O 1
ATOM 746 N N . LEU A 1 97 ? -14.610 -3.140 7.551 1.00 96.50 97 LEU A N 1
ATOM 747 C CA . LEU A 1 97 ? -14.447 -3.863 8.819 1.00 96.50 97 LEU A CA 1
ATOM 748 C C . LEU A 1 97 ? -13.558 -5.108 8.690 1.00 96.50 97 LEU A C 1
ATOM 750 O O . LEU A 1 97 ? -12.883 -5.463 9.657 1.00 96.50 97 LEU A O 1
ATOM 754 N N . ASP A 1 98 ? -13.544 -5.743 7.519 1.00 96.12 98 ASP A N 1
ATOM 755 C CA . ASP A 1 98 ? -12.831 -6.997 7.284 1.00 96.12 98 ASP A CA 1
ATOM 756 C C . ASP A 1 98 ? -11.325 -6.752 7.099 1.00 96.12 98 ASP A C 1
ATOM 758 O O . ASP A 1 98 ? -10.498 -7.574 7.503 1.00 96.12 98 ASP A O 1
ATOM 762 N N . ASN A 1 99 ? -10.948 -5.605 6.523 1.00 96.44 99 ASN A N 1
ATOM 763 C CA . ASN A 1 99 ? -9.571 -5.296 6.143 1.00 96.44 99 ASN A CA 1
ATOM 764 C C . ASN A 1 99 ? -8.876 -4.237 7.012 1.00 96.44 99 ASN A C 1
ATOM 766 O O . ASN A 1 99 ? -7.643 -4.168 7.003 1.00 96.44 99 ASN A O 1
ATOM 770 N N . VAL A 1 100 ? -9.607 -3.438 7.800 1.00 97.00 100 VAL A N 1
ATOM 771 C CA . VAL A 1 100 ? -9.016 -2.311 8.546 1.00 97.00 100 VAL A CA 1
ATOM 772 C C . VAL A 1 100 ? -7.931 -2.747 9.537 1.00 97.00 100 VAL A C 1
ATOM 774 O O . VAL A 1 100 ? -6.957 -2.024 9.753 1.00 97.00 100 VAL A O 1
ATOM 777 N N . LEU A 1 101 ? -8.052 -3.946 10.118 1.00 97.25 101 LEU A N 1
ATOM 778 C CA . LEU A 1 101 ? -7.045 -4.490 11.033 1.00 97.25 101 LEU A CA 1
ATOM 779 C C . LEU A 1 101 ? -5.754 -4.880 10.309 1.00 97.25 101 LEU A C 1
ATOM 781 O O . LEU A 1 101 ? -4.668 -4.578 10.803 1.00 97.25 101 LEU A O 1
ATOM 785 N N . ASP A 1 102 ? -5.860 -5.499 9.132 1.00 96.19 102 ASP A N 1
ATOM 786 C CA . ASP A 1 102 ? -4.689 -5.810 8.306 1.00 96.19 102 ASP A CA 1
ATOM 787 C C . ASP A 1 102 ? -4.003 -4.531 7.843 1.00 96.19 102 ASP A C 1
ATOM 789 O O . ASP A 1 102 ? -2.780 -4.413 7.922 1.00 96.19 102 ASP A O 1
ATOM 793 N N . LEU A 1 103 ? -4.796 -3.536 7.446 1.00 96.69 103 LEU A N 1
ATOM 794 C CA . LEU A 1 103 ? -4.294 -2.228 7.061 1.00 96.69 103 LEU A CA 1
ATOM 795 C C . LEU A 1 103 ? -3.593 -1.502 8.200 1.00 96.69 103 LEU A C 1
ATOM 797 O O . LEU A 1 103 ? -2.547 -0.904 7.970 1.00 96.69 103 LEU A O 1
ATOM 801 N N . TYR A 1 104 ? -4.114 -1.583 9.423 1.00 96.56 104 TYR A N 1
ATOM 802 C CA . TYR A 1 104 ? -3.450 -1.025 10.597 1.00 96.56 104 TYR A CA 1
ATOM 803 C C . TYR A 1 104 ? -2.062 -1.642 10.804 1.00 96.56 104 TYR A C 1
ATOM 805 O O . TYR A 1 104 ? -1.081 -0.912 10.945 1.00 96.56 104 TYR A O 1
ATOM 813 N N . VAL A 1 105 ? -1.963 -2.973 10.740 1.00 95.31 105 VAL A N 1
ATOM 814 C CA . VAL A 1 105 ? -0.688 -3.689 10.886 1.00 95.31 105 VAL A CA 1
ATOM 815 C C . VAL A 1 105 ? 0.270 -3.355 9.740 1.00 95.31 105 VAL A C 1
ATOM 817 O O . VAL A 1 105 ? 1.445 -3.074 9.968 1.00 95.31 105 VAL A O 1
ATOM 820 N N . TRP A 1 106 ? -0.209 -3.342 8.496 1.00 94.69 106 TRP A N 1
ATOM 821 C CA . TRP A 1 106 ? 0.623 -2.991 7.343 1.00 94.69 106 TRP A CA 1
ATOM 822 C C . TRP A 1 106 ? 1.084 -1.542 7.382 1.00 94.69 106 TRP A C 1
ATOM 824 O O . TRP A 1 106 ? 2.206 -1.250 6.973 1.00 94.69 106 TRP A O 1
ATOM 834 N N . ASN A 1 107 ? 0.265 -0.638 7.908 1.00 95.44 107 ASN A N 1
ATOM 835 C CA . ASN A 1 107 ? 0.625 0.762 8.015 1.00 95.44 107 ASN A CA 1
ATOM 836 C C . ASN A 1 107 ? 1.775 1.007 9.004 1.00 95.44 107 ASN A C 1
ATOM 838 O O . ASN A 1 107 ? 2.548 1.937 8.802 1.00 95.44 107 ASN A O 1
ATOM 842 N N . GLU A 1 108 ? 1.963 0.162 10.022 1.00 93.00 108 GLU A N 1
ATOM 843 C CA . GLU A 1 108 ? 3.165 0.230 10.869 1.00 93.00 108 GLU A CA 1
ATOM 844 C C . GLU A 1 108 ? 4.450 -0.078 10.087 1.00 93.00 108 GLU A C 1
ATOM 846 O O . GLU A 1 108 ? 5.508 0.481 10.385 1.00 93.00 108 GLU A O 1
ATOM 851 N N . PHE A 1 109 ? 4.357 -0.944 9.072 1.00 93.06 109 PHE A N 1
ATOM 852 C CA . PHE A 1 109 ? 5.472 -1.287 8.192 1.00 93.06 109 PHE A CA 1
ATOM 853 C C . PHE A 1 109 ? 5.696 -0.234 7.100 1.00 93.06 109 PHE A C 1
ATOM 855 O O . PHE A 1 109 ? 6.823 0.203 6.895 1.00 93.06 109 PHE A O 1
ATOM 862 N N . ILE A 1 110 ? 4.626 0.186 6.420 1.00 94.81 110 ILE A N 1
ATOM 863 C CA . ILE A 1 110 ? 4.678 1.154 5.311 1.00 94.81 110 ILE A CA 1
ATOM 864 C C . ILE A 1 110 ? 4.972 2.571 5.827 1.00 94.81 110 ILE A C 1
ATOM 866 O O . ILE A 1 110 ? 5.610 3.362 5.134 1.00 94.81 110 ILE A O 1
ATOM 870 N N . GLN A 1 111 ? 4.522 2.875 7.049 1.00 94.75 111 GLN A N 1
ATOM 871 C CA . GLN A 1 111 ? 4.633 4.174 7.715 1.00 94.75 111 GLN A CA 1
ATOM 872 C C . GLN A 1 111 ? 3.968 5.321 6.937 1.00 94.75 111 GLN A C 1
ATOM 874 O O . GLN A 1 111 ? 4.438 6.458 6.973 1.00 94.75 111 GLN A O 1
ATOM 879 N N . SER A 1 112 ? 2.851 5.039 6.256 1.00 95.00 112 SER A N 1
ATOM 880 C CA . SER A 1 112 ? 2.071 6.073 5.570 1.00 95.00 112 SER A CA 1
ATOM 881 C C . SER A 1 112 ? 1.262 6.897 6.569 1.00 95.00 112 SER A C 1
ATOM 883 O O . SER A 1 112 ? 0.414 6.387 7.306 1.00 95.00 112 SER A O 1
ATOM 885 N N . THR A 1 113 ? 1.500 8.207 6.589 1.00 94.31 113 THR A N 1
ATOM 886 C CA . THR A 1 113 ? 0.709 9.157 7.384 1.00 94.31 113 THR A CA 1
ATOM 887 C C . THR A 1 113 ? -0.683 9.369 6.795 1.00 94.31 113 THR A C 1
ATOM 889 O O . THR A 1 113 ? -1.651 9.540 7.542 1.00 94.31 113 THR A O 1
ATOM 892 N N . PHE A 1 114 ? -0.798 9.313 5.466 1.00 93.75 114 PHE A N 1
ATOM 893 C CA . PHE A 1 114 ? -2.068 9.411 4.758 1.00 93.75 114 PHE A CA 1
ATOM 894 C C . PHE A 1 114 ? -2.977 8.251 5.162 1.00 93.75 114 PHE A C 1
ATOM 896 O O . PHE A 1 114 ? -4.037 8.471 5.749 1.00 93.75 114 PHE A O 1
ATOM 903 N N . LEU A 1 115 ? -2.521 7.010 4.972 1.00 95.12 115 LEU A N 1
ATOM 904 C CA . LEU A 1 115 ? -3.311 5.828 5.300 1.00 95.12 115 LEU A CA 1
ATOM 905 C C . LEU A 1 115 ? -3.585 5.720 6.811 1.00 95.12 115 LEU A C 1
ATOM 907 O O . LEU A 1 115 ? -4.705 5.386 7.199 1.00 95.12 115 LEU A O 1
ATOM 911 N N . ALA A 1 116 ? -2.622 6.094 7.667 1.00 95.69 116 ALA A N 1
ATOM 912 C CA . ALA A 1 116 ? -2.830 6.171 9.118 1.00 95.69 116 ALA A CA 1
ATOM 913 C C . ALA A 1 116 ? -4.045 7.029 9.497 1.00 95.69 116 ALA A C 1
ATOM 915 O O . ALA A 1 116 ? -4.782 6.680 10.419 1.00 95.69 116 ALA A O 1
ATOM 916 N N . SER A 1 117 ? -4.246 8.147 8.795 1.00 93.44 117 SER A N 1
ATOM 917 C CA . SER A 1 117 ? -5.326 9.094 9.078 1.00 93.44 117 SER A CA 1
ATOM 918 C C . SER A 1 117 ? -6.693 8.500 8.734 1.00 93.44 117 SER A C 1
ATOM 920 O O . SER A 1 117 ? -7.610 8.571 9.552 1.00 93.44 117 SER A O 1
ATOM 922 N N . PHE A 1 118 ? -6.816 7.832 7.581 1.00 94.81 118 PHE A N 1
ATOM 923 C CA . PHE A 1 118 ? -8.056 7.148 7.191 1.00 94.81 118 PHE A CA 1
ATOM 924 C C . PHE A 1 118 ? -8.373 5.960 8.094 1.00 94.81 118 PHE A C 1
ATOM 926 O O . PHE A 1 118 ? -9.516 5.800 8.519 1.00 94.81 118 PHE A O 1
ATOM 933 N N . ILE A 1 119 ? -7.360 5.165 8.448 1.00 96.25 119 ILE A N 1
ATOM 934 C CA . ILE A 1 119 ? -7.520 4.076 9.412 1.00 96.25 119 ILE A CA 1
ATOM 935 C C . ILE A 1 119 ? -8.007 4.651 10.745 1.00 96.25 119 ILE A C 1
ATOM 937 O O . ILE A 1 119 ? -9.009 4.192 11.282 1.00 96.25 119 ILE A O 1
ATOM 941 N N . ALA A 1 120 ? -7.361 5.697 11.265 1.00 94.19 120 ALA A N 1
ATOM 942 C CA . ALA A 1 120 ? -7.750 6.305 12.533 1.00 94.19 120 ALA A CA 1
ATOM 943 C C . ALA A 1 120 ? -9.192 6.842 12.518 1.00 94.19 120 ALA A C 1
ATOM 945 O O . ALA A 1 120 ? -9.920 6.661 13.500 1.00 94.19 120 ALA A O 1
ATOM 946 N N . LEU A 1 121 ? -9.612 7.464 11.414 1.00 92.06 121 LEU A N 1
ATOM 947 C CA . LEU A 1 121 ? -10.984 7.926 11.216 1.00 92.06 121 LEU A CA 1
ATOM 948 C C . LEU A 1 121 ? -11.969 6.754 11.251 1.00 92.06 121 LEU A C 1
ATOM 950 O O . LEU A 1 121 ? -12.928 6.778 12.023 1.00 92.06 121 LEU A O 1
ATOM 954 N N . PHE A 1 122 ? -11.686 5.692 10.496 1.00 95.19 122 PHE A N 1
ATOM 955 C CA . PHE A 1 122 ? -12.526 4.499 10.459 1.00 95.19 122 PHE A CA 1
ATOM 956 C C . PHE A 1 122 ? -12.631 3.817 11.830 1.00 95.19 122 PHE A C 1
ATOM 958 O O . PHE A 1 122 ? -13.727 3.441 12.253 1.00 95.19 122 PHE A O 1
ATOM 965 N N . PHE A 1 123 ? -11.514 3.716 12.560 1.00 94.94 123 PHE A N 1
ATOM 966 C CA . PHE A 1 123 ? -11.485 3.220 13.935 1.00 94.94 123 PHE A CA 1
ATOM 967 C C . PHE A 1 123 ? -12.378 4.053 14.846 1.00 94.94 123 PHE A C 1
ATOM 969 O O . PHE A 1 123 ? -13.115 3.484 15.635 1.00 94.94 123 PHE A O 1
ATOM 976 N N . THR A 1 124 ? -12.357 5.379 14.727 1.00 91.06 124 THR A N 1
ATOM 977 C CA . THR A 1 124 ? -13.130 6.260 15.615 1.00 91.06 124 THR A CA 1
ATOM 978 C C . THR A 1 124 ? -14.631 6.012 15.503 1.00 91.06 124 THR A C 1
ATOM 980 O O . THR A 1 124 ? -15.325 5.969 16.515 1.00 91.06 124 THR A O 1
ATOM 983 N N . VAL A 1 125 ? -15.118 5.797 14.280 1.00 90.19 125 VAL A N 1
ATOM 984 C CA . VAL A 1 125 ? -16.540 5.552 14.011 1.00 90.19 125 VAL A CA 1
ATOM 985 C C . VAL A 1 125 ? -16.939 4.118 14.374 1.00 90.19 125 VAL A C 1
ATOM 987 O O . VAL A 1 125 ? -17.992 3.897 14.966 1.00 90.19 125 VAL A O 1
ATOM 990 N N . ASN A 1 126 ? -16.087 3.135 14.069 1.00 94.31 126 ASN A N 1
ATOM 991 C CA . ASN A 1 126 ? -16.452 1.717 14.126 1.00 94.31 126 ASN A CA 1
ATOM 992 C C . ASN A 1 126 ? -15.799 0.941 15.282 1.00 94.31 126 ASN A C 1
ATOM 994 O O . ASN A 1 126 ? -15.875 -0.289 15.317 1.00 94.31 126 ASN A O 1
ATOM 998 N N . PHE A 1 127 ? -15.169 1.618 16.252 1.00 94.62 127 PHE A N 1
ATOM 999 C CA . PHE A 1 127 ? -14.330 0.966 17.267 1.00 94.62 127 PHE A CA 1
ATOM 1000 C C . PHE A 1 127 ? -15.047 -0.149 18.032 1.00 94.62 127 PHE A C 1
ATOM 1002 O O . PHE A 1 127 ? -14.471 -1.204 18.296 1.00 94.62 127 PHE A O 1
ATOM 1009 N N . VAL A 1 128 ? -16.317 0.075 18.386 1.00 93.31 128 VAL A N 1
ATOM 1010 C CA . VAL A 1 128 ? -17.122 -0.893 19.143 1.00 93.31 128 VAL A CA 1
ATOM 1011 C C . VAL A 1 128 ? -17.294 -2.198 18.368 1.00 93.31 128 VAL A C 1
ATOM 1013 O O . VAL A 1 128 ? -17.232 -3.264 18.977 1.00 93.31 128 VAL A O 1
ATOM 1016 N N . GLN A 1 129 ? -17.479 -2.116 17.049 1.00 95.38 129 GLN A N 1
ATOM 1017 C CA . GLN A 1 129 ? -17.622 -3.277 16.171 1.00 95.38 129 GLN A CA 1
ATOM 1018 C C . GLN A 1 129 ? -16.265 -3.949 15.951 1.00 95.38 129 GLN A C 1
ATOM 1020 O O . GLN A 1 129 ? -16.137 -5.150 16.168 1.00 95.38 129 GLN A O 1
ATOM 1025 N N . ILE A 1 130 ? -15.229 -3.161 15.640 1.00 96.50 130 ILE A N 1
ATOM 1026 C CA . ILE A 1 130 ? -13.862 -3.654 15.413 1.00 96.50 130 ILE A CA 1
ATOM 1027 C C . ILE A 1 130 ? -13.343 -4.435 16.627 1.00 96.50 130 ILE A C 1
ATOM 1029 O O . ILE A 1 130 ? -12.761 -5.503 16.479 1.00 96.50 130 ILE A O 1
ATOM 1033 N N . ARG A 1 131 ? -13.600 -3.952 17.848 1.00 95.81 131 ARG A N 1
ATOM 1034 C CA . ARG A 1 131 ? -13.187 -4.620 19.093 1.00 95.81 131 ARG A CA 1
ATOM 1035 C C . ARG A 1 131 ? -13.849 -5.989 19.306 1.00 95.81 131 ARG A C 1
ATOM 1037 O O . ARG A 1 131 ? -13.324 -6.803 20.065 1.00 95.81 131 ARG A O 1
ATOM 1044 N N . GLN A 1 132 ? -15.014 -6.228 18.708 1.00 96.38 132 GLN A N 1
ATOM 1045 C CA . GLN A 1 132 ? -15.739 -7.498 18.825 1.00 96.38 132 GLN A CA 1
ATOM 1046 C C . GLN A 1 132 ? -15.270 -8.545 17.809 1.00 96.38 132 GLN A C 1
ATOM 1048 O O . GLN A 1 132 ? -15.605 -9.719 17.971 1.00 96.38 132 GLN A O 1
ATOM 1053 N N . LEU A 1 133 ? -14.499 -8.145 16.793 1.00 97.00 133 LEU A N 1
ATOM 1054 C CA . LEU A 1 133 ? -13.956 -9.062 15.798 1.00 97.00 133 LEU A CA 1
ATOM 1055 C C . LEU A 1 133 ? -12.954 -10.032 16.450 1.00 97.00 133 LEU A C 1
ATOM 1057 O O . LEU A 1 133 ? -12.102 -9.591 17.230 1.00 97.00 133 LEU A O 1
ATOM 1061 N N . PRO A 1 134 ? -13.006 -11.343 16.148 1.00 96.25 134 PRO A N 1
ATOM 1062 C CA . PRO A 1 134 ? -12.025 -12.299 16.662 1.00 96.25 134 PRO A CA 1
ATOM 1063 C C . PRO A 1 134 ? -10.599 -11.949 16.209 1.00 96.25 134 PRO A C 1
ATOM 1065 O O . PRO A 1 134 ? -9.654 -12.048 16.996 1.00 96.25 134 PRO A O 1
ATOM 1068 N N . GLU A 1 135 ? -10.449 -11.420 14.992 1.00 96.25 135 GLU A N 1
ATOM 1069 C CA . GLU A 1 135 ? -9.174 -10.986 14.419 1.00 96.25 135 GLU A CA 1
ATOM 1070 C C . GLU A 1 135 ? -8.511 -9.876 15.242 1.00 96.25 135 GLU A C 1
ATOM 1072 O O . GLU A 1 135 ? -7.286 -9.750 15.220 1.00 96.25 135 GLU A O 1
ATOM 1077 N N . PHE A 1 136 ? -9.283 -9.093 16.006 1.00 96.19 136 PHE A N 1
ATOM 1078 C CA . PHE A 1 136 ? -8.745 -8.050 16.880 1.00 96.19 136 PHE A CA 1
ATOM 1079 C C . PHE A 1 136 ? -7.810 -8.634 17.943 1.00 96.19 136 PHE A C 1
ATOM 1081 O O . PHE A 1 136 ? -6.767 -8.055 18.243 1.00 96.19 136 PHE A O 1
ATOM 1088 N N . GLN A 1 137 ? -8.163 -9.794 18.502 1.00 95.38 137 GLN A N 1
ATOM 1089 C CA . GLN A 1 137 ? -7.341 -10.464 19.510 1.00 95.38 137 GLN A CA 1
ATOM 1090 C C . GLN A 1 137 ? -6.205 -11.276 18.886 1.00 95.38 137 GLN A C 1
ATOM 1092 O O . GLN A 1 137 ? -5.149 -11.413 19.501 1.00 95.38 137 GLN A O 1
ATOM 1097 N N . GLU A 1 138 ? -6.421 -11.811 17.683 1.00 96.25 138 GLU A N 1
ATOM 1098 C CA . GLU A 1 138 ? -5.467 -12.694 17.009 1.00 96.25 138 GLU A CA 1
ATOM 1099 C C . GLU A 1 138 ? -4.343 -11.936 16.293 1.00 96.25 138 GLU A C 1
ATOM 1101 O O . GLU A 1 138 ? -3.184 -12.346 16.371 1.00 96.25 138 GLU A O 1
ATOM 1106 N N . LYS A 1 139 ? -4.666 -10.840 15.593 1.00 95.31 139 LYS A N 1
ATOM 1107 C CA . LYS A 1 139 ? -3.709 -10.109 14.745 1.00 95.31 139 LYS A CA 1
ATOM 1108 C C . LYS A 1 139 ? -2.925 -9.040 15.500 1.00 95.31 139 LYS A C 1
ATOM 1110 O O . LYS A 1 139 ? -1.798 -8.734 15.118 1.00 95.31 139 LYS A O 1
ATOM 1115 N N . LEU A 1 140 ? -3.501 -8.466 16.556 1.00 96.19 140 LEU A N 1
ATOM 1116 C CA . LEU A 1 140 ? -2.877 -7.379 17.307 1.00 96.19 140 LEU A CA 1
ATOM 1117 C C . LEU A 1 140 ? -2.153 -7.894 18.546 1.00 96.19 140 LEU A C 1
ATOM 1119 O O . LEU A 1 140 ? -2.666 -8.710 19.308 1.00 96.19 140 LEU A O 1
ATOM 1123 N N . THR A 1 141 ? -0.980 -7.332 18.813 1.00 96.31 141 THR A N 1
ATOM 1124 C CA . THR A 1 141 ? -0.271 -7.532 20.079 1.00 96.31 141 THR A CA 1
ATOM 1125 C C . THR A 1 141 ? -1.042 -6.905 21.243 1.00 96.31 141 THR A C 1
ATOM 1127 O O . THR A 1 141 ? -1.748 -5.910 21.078 1.00 96.31 141 THR A O 1
ATOM 1130 N N . ALA A 1 142 ? -0.852 -7.419 22.463 1.00 96.44 142 ALA A N 1
ATOM 1131 C CA . ALA A 1 142 ? -1.480 -6.850 23.662 1.00 96.44 142 ALA A CA 1
ATOM 1132 C C . ALA A 1 142 ? -1.165 -5.350 23.849 1.00 96.44 142 ALA A C 1
ATOM 1134 O O . ALA A 1 142 ? -1.993 -4.596 24.355 1.00 96.44 142 ALA A O 1
ATOM 1135 N N . GLN A 1 143 ? 0.020 -4.907 23.409 1.00 95.94 143 GLN A N 1
ATOM 1136 C CA . GLN A 1 143 ? 0.396 -3.496 23.422 1.00 95.94 143 GLN A CA 1
ATOM 1137 C C . GLN A 1 143 ? -0.440 -2.680 22.429 1.00 95.94 143 GLN A C 1
ATOM 1139 O O . GLN A 1 143 ? -0.994 -1.659 22.823 1.00 95.94 143 GLN A O 1
ATOM 1144 N N . GLN A 1 144 ? -0.574 -3.135 21.178 1.00 95.44 144 GLN A N 1
ATOM 1145 C CA . GLN A 1 144 ? -1.404 -2.464 20.169 1.00 95.44 144 GLN A CA 1
ATOM 1146 C C . GLN A 1 144 ? -2.867 -2.390 20.611 1.00 95.44 144 GLN A C 1
ATOM 1148 O O . GLN A 1 144 ? -3.479 -1.329 20.523 1.00 95.44 144 GLN A O 1
ATOM 1153 N N . GLN A 1 145 ? -3.403 -3.482 21.165 1.00 96.44 145 GLN A N 1
ATOM 1154 C CA . GLN A 1 145 ? -4.759 -3.510 21.714 1.00 96.44 145 GLN A CA 1
ATOM 1155 C C . GLN A 1 145 ? -4.927 -2.457 22.816 1.00 96.44 145 GLN A C 1
ATOM 1157 O O . GLN A 1 145 ? -5.838 -1.637 22.745 1.00 96.44 145 GLN A O 1
ATOM 1162 N N . ALA A 1 146 ? -4.014 -2.415 23.793 1.00 95.69 146 ALA A N 1
ATOM 1163 C CA . ALA A 1 146 ? -4.058 -1.431 24.871 1.00 95.69 146 ALA A CA 1
ATOM 1164 C C . ALA A 1 146 ? -3.942 0.014 24.354 1.00 95.69 146 ALA A C 1
ATOM 1166 O O . ALA A 1 146 ? -4.628 0.903 24.859 1.00 95.69 146 ALA A O 1
ATOM 1167 N N . THR A 1 147 ? -3.107 0.261 23.340 1.00 94.44 147 THR A N 1
ATOM 1168 C CA . THR A 1 147 ? -2.976 1.578 22.702 1.00 94.44 147 THR A CA 1
ATOM 1169 C C . THR A 1 147 ? -4.265 1.995 21.996 1.00 94.44 147 THR A C 1
ATOM 1171 O O . THR A 1 147 ? -4.716 3.125 22.186 1.00 94.44 147 THR A O 1
ATOM 1174 N N . LEU A 1 148 ? -4.885 1.100 21.225 1.00 94.75 148 LEU A N 1
ATOM 1175 C CA . LEU A 1 148 ? -6.151 1.374 20.543 1.00 94.75 148 LEU A CA 1
ATOM 1176 C C . LEU A 1 148 ? -7.292 1.582 21.545 1.00 94.75 148 LEU A C 1
ATOM 1178 O O . LEU A 1 148 ? -8.052 2.538 21.417 1.00 94.75 148 LEU A O 1
ATOM 1182 N N . GLU A 1 149 ? -7.377 0.760 22.592 1.00 94.25 149 GLU A N 1
ATOM 1183 C CA . GLU A 1 149 ? -8.358 0.947 23.663 1.00 94.25 149 GLU A CA 1
ATOM 1184 C C . GLU A 1 149 ? -8.164 2.278 24.387 1.00 94.25 149 GLU A C 1
ATOM 1186 O O . GLU A 1 149 ? -9.132 3.004 24.589 1.00 94.25 149 GLU A O 1
ATOM 1191 N N . ALA A 1 150 ? -6.933 2.643 24.748 1.00 93.06 150 ALA A N 1
ATOM 1192 C CA . ALA A 1 150 ? -6.668 3.927 25.390 1.00 93.06 150 ALA A CA 1
ATOM 1193 C C . ALA A 1 150 ? -7.054 5.111 24.490 1.00 93.06 150 ALA A C 1
ATOM 1195 O O . ALA A 1 150 ? -7.566 6.111 24.990 1.00 93.06 150 ALA A O 1
ATOM 1196 N N . ARG A 1 151 ? -6.834 4.985 23.175 1.00 91.62 151 ARG A N 1
ATOM 1197 C CA . ARG A 1 151 ? -7.089 6.050 22.200 1.00 91.62 151 ARG A CA 1
ATOM 1198 C C . ARG A 1 151 ? -8.572 6.232 21.877 1.00 91.62 151 ARG A C 1
ATOM 1200 O O . ARG A 1 151 ? -9.029 7.366 21.817 1.00 91.62 151 ARG A O 1
ATOM 1207 N N . TYR A 1 152 ? -9.321 5.148 21.679 1.00 90.81 152 TYR A N 1
ATOM 1208 C CA . TYR A 1 152 ? -10.683 5.220 21.130 1.00 90.81 152 TYR A CA 1
ATOM 1209 C C . TYR A 1 152 ? -11.797 4.979 22.158 1.00 90.81 152 TYR A C 1
ATOM 1211 O O . TYR A 1 152 ? -12.962 5.255 21.882 1.00 90.81 152 TYR A O 1
ATOM 1219 N N . LYS A 1 153 ? -11.480 4.521 23.377 1.00 86.69 153 LYS A N 1
ATOM 1220 C CA . LYS A 1 153 ? -12.490 4.286 24.426 1.00 86.69 153 LYS A CA 1
ATOM 1221 C C . LYS A 1 153 ? -13.160 5.565 24.934 1.00 86.69 153 LYS A C 1
ATOM 1223 O O . LYS A 1 153 ? -14.327 5.511 25.313 1.00 86.69 153 LYS A O 1
ATOM 1228 N N . SER A 1 154 ? -12.448 6.692 24.963 1.00 79.62 154 SER A N 1
ATOM 1229 C CA . SER A 1 154 ? -12.986 7.975 25.444 1.00 79.62 154 SER A CA 1
ATOM 1230 C C . SER A 1 154 ? -14.051 8.555 24.511 1.00 79.62 154 SER A C 1
ATOM 1232 O O . SER A 1 154 ? -15.010 9.152 24.989 1.00 79.62 154 SER A O 1
ATOM 1234 N N . VAL A 1 155 ? -13.923 8.327 23.200 1.00 75.38 155 VAL A N 1
ATOM 1235 C CA . VAL A 1 155 ? -14.827 8.887 22.180 1.00 75.38 155 VAL A CA 1
ATOM 1236 C C . VAL A 1 155 ? -16.234 8.282 22.260 1.00 75.38 155 VAL A C 1
ATOM 1238 O O . VAL A 1 155 ? -17.223 8.954 21.985 1.00 75.38 155 VAL A O 1
ATOM 1241 N N . VAL A 1 156 ? -16.346 7.027 22.701 1.00 69.62 156 VAL A N 1
ATOM 1242 C CA . VAL A 1 156 ? -17.636 6.322 22.818 1.00 69.62 156 VAL A CA 1
ATOM 1243 C C . VAL A 1 156 ? -18.448 6.793 24.034 1.00 69.62 156 VAL A C 1
ATOM 1245 O O . VAL A 1 156 ? -19.669 6.673 24.051 1.00 69.62 156 VAL A O 1
ATOM 1248 N N . GLN A 1 157 ? -17.801 7.330 25.073 1.00 68.94 157 GLN A N 1
ATOM 1249 C CA . GLN A 1 157 ? -18.499 7.730 26.303 1.00 68.94 157 GLN A CA 1
ATOM 1250 C C . GLN A 1 157 ? -19.188 9.094 26.178 1.00 68.94 157 GLN A C 1
ATOM 1252 O O . GLN A 1 157 ? -20.227 9.306 26.793 1.00 68.94 157 GLN A O 1
ATOM 1257 N N . THR A 1 158 ? -18.660 9.997 25.352 1.00 63.56 158 THR A N 1
ATOM 1258 C CA . THR A 1 158 ? -19.210 11.350 25.180 1.00 63.56 158 THR A CA 1
ATOM 1259 C C . THR A 1 158 ? -20.467 11.394 24.311 1.00 63.56 158 THR A C 1
ATOM 1261 O O . THR A 1 158 ? -21.244 12.338 24.418 1.00 63.56 158 THR A O 1
ATOM 1264 N N . SER A 1 159 ? -20.707 10.376 23.482 1.00 60.84 159 SER A N 1
ATOM 1265 C CA . SER A 1 159 ? -21.879 10.304 22.597 1.00 60.84 159 SER A CA 1
ATOM 1266 C C . SER A 1 159 ? -23.143 9.791 23.307 1.00 60.84 159 SER A C 1
ATOM 1268 O O . SER A 1 159 ? -24.248 10.090 22.867 1.00 60.84 159 SER A O 1
ATOM 1270 N N . GLY A 1 160 ? -23.007 9.064 24.423 1.00 59.19 160 GLY A N 1
ATOM 1271 C CA . GLY A 1 160 ? -24.147 8.503 25.163 1.00 59.19 160 GLY A CA 1
ATOM 1272 C C . GLY A 1 160 ? -24.858 9.483 26.105 1.00 59.19 160 GLY A C 1
ATOM 1273 O O . GLY A 1 160 ? -26.051 9.331 26.356 1.00 59.19 160 GLY A O 1
ATOM 1274 N N . GLU A 1 161 ? -24.167 10.505 26.615 1.00 56.53 161 GLU A N 1
ATOM 1275 C CA . GLU A 1 161 ? -24.721 11.391 27.656 1.00 56.53 161 GLU A CA 1
ATOM 1276 C C . GLU A 1 161 ? -25.588 12.543 27.113 1.00 56.53 161 GLU A C 1
ATOM 1278 O O . GLU A 1 161 ? -26.241 13.237 27.889 1.00 56.53 161 GLU A O 1
ATOM 1283 N N . LEU A 1 162 ? -25.665 12.730 25.790 1.00 55.84 162 LEU A N 1
ATOM 1284 C CA . LEU A 1 162 ? -26.518 13.759 25.177 1.00 55.84 162 LEU A CA 1
ATOM 1285 C C . LEU A 1 162 ? -27.953 13.286 24.881 1.00 55.84 162 LEU A C 1
ATOM 1287 O O . LEU A 1 162 ? -28.769 14.094 24.447 1.00 55.84 162 LEU A O 1
ATOM 1291 N N . SER A 1 163 ? -28.292 12.016 25.143 1.00 55.38 163 SER A N 1
ATOM 1292 C CA . SER A 1 163 ? -29.614 11.456 24.807 1.00 55.38 163 SER A CA 1
ATOM 1293 C C . SER A 1 163 ? -30.611 11.365 25.973 1.00 55.38 163 SER A C 1
ATOM 1295 O O . SER A 1 163 ? -31.783 11.102 25.718 1.00 55.38 163 SER A O 1
ATOM 1297 N N . GLU A 1 164 ? -30.214 11.586 27.232 1.00 57.41 164 GLU A N 1
ATOM 1298 C CA . GLU A 1 164 ? -31.146 11.522 28.385 1.00 57.41 164 GLU A CA 1
ATOM 1299 C C . GLU A 1 164 ? -31.573 12.905 28.919 1.00 57.41 164 GLU A C 1
ATOM 1301 O O . GLU A 1 164 ? -32.294 13.023 29.912 1.00 57.41 164 GLU A O 1
ATOM 1306 N N . GLY A 1 165 ? -31.176 13.980 28.234 1.00 57.25 165 GLY A N 1
ATOM 1307 C CA . GLY A 1 165 ? -31.509 15.354 28.594 1.00 57.25 165 GLY A CA 1
ATOM 1308 C C . GLY A 1 165 ? -32.821 15.856 27.993 1.00 57.25 165 GLY A C 1
ATOM 1309 O O . GLY A 1 165 ? -32.793 16.686 27.093 1.00 57.25 165 GLY A O 1
ATOM 1310 N N . GLY A 1 166 ? -33.957 15.447 28.563 1.00 52.59 166 GLY A N 1
ATOM 1311 C CA . GLY A 1 166 ? -35.113 16.343 28.661 1.00 52.59 166 GLY A CA 1
ATOM 1312 C C . GLY A 1 166 ? -36.339 16.026 27.808 1.00 52.59 166 GLY A C 1
ATOM 1313 O O . GLY A 1 166 ? -36.755 16.856 27.005 1.00 52.59 166 GLY A O 1
ATOM 1314 N N . GLU A 1 167 ? -37.079 14.977 28.175 1.00 56.06 167 GLU A N 1
ATOM 1315 C CA . GLU A 1 167 ? -38.540 15.125 28.267 1.00 56.06 167 GLU A CA 1
ATOM 1316 C C . GLU A 1 167 ? -38.857 16.035 29.468 1.00 56.06 167 GLU A C 1
ATOM 1318 O O . GLU A 1 167 ? -39.394 15.637 30.503 1.00 56.06 167 GLU A O 1
ATOM 1323 N N . GLY A 1 168 ? -38.438 17.295 29.359 1.00 52.53 168 GLY A N 1
ATOM 1324 C CA . GLY A 1 168 ? -38.983 18.361 30.168 1.00 52.53 168 GLY A CA 1
ATOM 1325 C C . GLY A 1 168 ? -40.418 18.548 29.721 1.00 52.53 168 GLY A C 1
ATOM 1326 O O . GLY A 1 168 ? -40.657 19.226 28.729 1.00 52.53 168 GLY A O 1
ATOM 1327 N N . PHE A 1 169 ? -41.334 17.888 30.430 1.00 47.03 169 PHE A N 1
ATOM 1328 C CA . PHE A 1 169 ? -42.645 18.405 30.810 1.00 47.03 169 PHE A CA 1
ATOM 1329 C C . PHE A 1 169 ? -42.934 19.781 30.188 1.00 47.03 169 PHE A C 1
ATOM 1331 O O . PHE A 1 169 ? -42.662 20.817 30.796 1.00 47.03 169 PHE A O 1
ATOM 1338 N N . ILE A 1 170 ? -43.511 19.796 28.985 1.00 57.62 170 ILE A N 1
ATOM 1339 C CA . ILE A 1 170 ? -44.380 20.903 28.609 1.00 57.62 170 ILE A CA 1
ATOM 1340 C C . ILE A 1 170 ? -45.646 20.624 29.402 1.00 57.62 170 ILE A C 1
ATOM 1342 O O . ILE A 1 170 ? -46.464 19.788 29.027 1.00 57.62 170 ILE A O 1
ATOM 1346 N N . SER A 1 171 ? -45.723 21.232 30.583 1.00 58.78 171 SER A N 1
ATOM 1347 C CA . SER A 1 171 ? -46.966 21.332 31.322 1.00 58.78 171 SER A CA 1
ATOM 1348 C C . SER A 1 171 ? -48.018 21.906 30.381 1.00 58.78 171 SER A C 1
ATOM 1350 O O . SER A 1 171 ? -47.827 22.978 29.805 1.00 58.78 171 SER A O 1
ATOM 1352 N N . GLU A 1 172 ? -49.081 21.127 30.206 1.00 59.31 172 GLU A N 1
ATOM 1353 C CA . GLU A 1 172 ? -50.356 21.499 29.610 1.00 59.31 172 GLU A CA 1
ATOM 1354 C C . GLU A 1 172 ? -50.933 22.709 30.349 1.00 59.31 172 GLU A C 1
ATOM 1356 O O . GLU A 1 172 ? -51.798 22.572 31.209 1.00 59.31 172 GLU A O 1
ATOM 1361 N N . ASP A 1 173 ? -50.453 23.901 30.019 1.00 58.62 173 ASP A N 1
ATOM 1362 C CA . ASP A 1 173 ? -51.175 25.126 30.308 1.00 58.62 173 ASP A CA 1
ATOM 1363 C C . ASP A 1 173 ? -51.858 25.570 29.016 1.00 58.62 173 ASP A C 1
ATOM 1365 O O . ASP A 1 173 ? -51.243 26.064 28.069 1.00 58.62 173 ASP A O 1
ATOM 1369 N N . ASN A 1 174 ? -53.160 25.277 29.002 1.00 62.44 174 ASN A N 1
ATOM 1370 C CA . ASN A 1 174 ? -54.213 26.037 28.343 1.00 62.44 174 ASN A CA 1
ATOM 1371 C C . ASN A 1 174 ? -53.810 27.498 28.088 1.00 62.44 174 ASN A C 1
ATOM 1373 O O . ASN A 1 174 ? -53.347 28.168 29.006 1.00 62.44 174 ASN A O 1
ATOM 1377 N N . ASP A 1 175 ? -54.082 28.006 26.887 1.00 58.25 175 ASP A N 1
ATOM 1378 C CA . ASP A 1 175 ? -55.140 29.006 26.701 1.00 58.25 175 ASP A CA 1
ATOM 1379 C C . ASP A 1 175 ? -55.279 29.414 25.217 1.00 58.25 175 ASP A C 1
ATOM 1381 O O . ASP A 1 175 ? -54.304 29.631 24.503 1.00 58.25 175 ASP A O 1
ATOM 1385 N N . GLU A 1 176 ? -56.547 29.542 24.816 1.00 61.69 176 GLU A N 1
ATOM 1386 C CA . GLU A 1 176 ? -57.083 30.530 23.866 1.00 61.69 176 GLU A CA 1
ATOM 1387 C C . GLU A 1 176 ? -56.873 30.365 22.345 1.00 61.69 176 GLU A C 1
ATOM 1389 O O . GLU A 1 176 ? -55.896 30.793 21.737 1.00 61.69 176 GLU A O 1
ATOM 1394 N N . ASP A 1 177 ? -57.925 29.822 21.719 1.00 64.75 177 ASP A N 1
ATOM 1395 C CA . ASP A 1 177 ? -58.717 30.443 20.643 1.00 64.75 177 ASP A CA 1
ATOM 1396 C C . ASP A 1 177 ? -58.002 31.469 19.740 1.00 64.75 177 ASP A C 1
ATOM 1398 O O . ASP A 1 177 ? -57.982 32.672 20.000 1.00 64.75 177 ASP A O 1
ATOM 1402 N N . GLY A 1 178 ? -57.516 30.994 18.590 1.00 55.25 178 GLY A N 1
ATOM 1403 C CA . GLY A 1 178 ? -56.909 31.830 17.555 1.00 55.25 178 GLY A CA 1
ATOM 1404 C C . GLY A 1 178 ? -57.173 31.311 16.148 1.00 55.25 178 GLY A C 1
ATOM 1405 O O . GLY A 1 178 ? -56.273 30.816 15.478 1.00 55.25 178 GLY A O 1
ATOM 1406 N N . ASP A 1 179 ? -58.424 31.442 15.713 1.00 66.50 179 ASP A N 1
ATOM 1407 C CA . ASP A 1 179 ? -58.836 31.441 14.309 1.00 66.50 179 ASP A CA 1
ATOM 1408 C C . ASP A 1 179 ? -57.955 32.381 13.463 1.00 66.50 179 ASP A C 1
ATOM 1410 O O . ASP A 1 179 ? -57.875 33.581 13.721 1.00 66.50 179 ASP A O 1
ATOM 1414 N N . SER A 1 180 ? -57.316 31.846 12.425 1.00 58.38 180 SER A N 1
ATOM 1415 C CA . SER A 1 180 ? -57.348 32.484 11.106 1.00 58.38 180 SER A CA 1
ATOM 1416 C C . SER A 1 180 ? -56.891 31.494 10.043 1.00 58.38 180 SER A C 1
ATOM 1418 O O . SER A 1 180 ? -55.733 31.079 9.972 1.00 58.38 180 SER A O 1
ATOM 1420 N N . GLY A 1 181 ? -57.850 31.096 9.214 1.00 58.03 181 GLY A N 1
ATOM 1421 C CA . GLY A 1 181 ? -57.607 30.289 8.035 1.00 58.03 181 GLY A CA 1
ATOM 1422 C C . GLY A 1 181 ? -56.577 30.906 7.092 1.00 58.03 181 GLY A C 1
ATOM 1423 O O . GLY A 1 181 ? -56.550 32.112 6.851 1.00 58.03 181 GLY A O 1
ATOM 1424 N N . THR A 1 182 ? -55.785 30.032 6.483 1.00 53.75 182 THR A N 1
ATOM 1425 C CA . THR A 1 182 ? -55.301 30.243 5.122 1.00 53.75 182 THR A CA 1
ATOM 1426 C C . THR A 1 182 ? -55.488 28.940 4.362 1.00 53.75 182 THR A C 1
ATOM 1428 O O . THR A 1 182 ? -54.784 27.953 4.554 1.00 53.75 182 THR A O 1
ATOM 1431 N N . GLU A 1 183 ? -56.531 28.944 3.541 1.00 62.06 183 GLU A N 1
ATOM 1432 C CA . GLU A 1 183 ? -56.722 28.019 2.437 1.00 62.06 183 GLU A CA 1
ATOM 1433 C C . GLU A 1 183 ? -55.506 28.163 1.518 1.00 62.06 183 GLU A C 1
ATOM 1435 O O . GLU A 1 183 ? -55.214 29.258 1.035 1.00 62.06 183 GLU A O 1
ATOM 1440 N N . ASN A 1 184 ? -54.772 27.077 1.299 1.00 49.88 184 ASN A N 1
ATOM 1441 C CA . ASN A 1 184 ? -53.815 27.020 0.206 1.00 49.88 184 ASN A CA 1
ATOM 1442 C C . ASN A 1 184 ? -54.066 25.737 -0.579 1.00 49.88 184 ASN A C 1
ATOM 1444 O O . ASN A 1 184 ? -53.416 24.707 -0.397 1.00 49.88 184 ASN A O 1
ATOM 1448 N N . ASP A 1 185 ? -55.074 25.841 -1.441 1.00 57.09 185 ASP A N 1
ATOM 1449 C CA . ASP A 1 185 ? -55.291 24.966 -2.580 1.00 57.09 185 ASP A CA 1
ATOM 1450 C C . ASP A 1 185 ? -54.048 24.996 -3.475 1.00 57.09 185 ASP A C 1
ATOM 1452 O O . ASP A 1 185 ? -53.804 25.954 -4.208 1.00 57.09 185 ASP A O 1
ATOM 1456 N N . THR A 1 186 ? -53.268 23.918 -3.458 1.00 58.31 186 THR A N 1
ATOM 1457 C CA . THR A 1 186 ? -52.422 23.569 -4.604 1.00 58.31 186 THR A CA 1
ATOM 1458 C C . THR A 1 186 ? -52.657 22.115 -4.969 1.00 58.31 186 THR A C 1
ATOM 1460 O O . THR A 1 186 ? -51.908 21.198 -4.642 1.00 58.31 186 THR A O 1
ATOM 1463 N N . ASP A 1 187 ? -53.766 21.949 -5.680 1.00 51.72 187 ASP A N 1
ATOM 1464 C CA . ASP A 1 187 ? -54.106 20.809 -6.513 1.00 51.72 187 ASP A CA 1
ATOM 1465 C C . ASP A 1 187 ? -52.964 20.574 -7.523 1.00 51.72 187 ASP A C 1
ATOM 1467 O O . ASP A 1 187 ? -52.877 21.208 -8.577 1.00 51.72 187 ASP A O 1
ATOM 1471 N N . THR A 1 188 ? -52.021 19.698 -7.181 1.00 52.91 188 THR A N 1
ATOM 1472 C CA . THR A 1 188 ? -51.022 19.183 -8.124 1.00 52.91 188 THR A CA 1
ATOM 1473 C C . THR A 1 188 ? -51.326 17.721 -8.391 1.00 52.91 188 THR A C 1
ATOM 1475 O O . THR A 1 188 ? -50.752 16.793 -7.827 1.00 52.91 188 THR A O 1
ATOM 1478 N N . VAL A 1 189 ? -52.287 17.535 -9.294 1.00 52.62 189 VAL A N 1
ATOM 1479 C CA . VAL A 1 189 ? -52.576 16.271 -9.965 1.00 52.62 189 VAL A CA 1
ATOM 1480 C C . VAL A 1 189 ? -51.326 15.861 -10.749 1.00 52.62 189 VAL A C 1
ATOM 1482 O O . VAL A 1 189 ? -51.093 16.317 -11.869 1.00 52.62 189 VAL A O 1
ATOM 1485 N N . PHE A 1 190 ? -50.498 14.999 -10.160 1.00 43.56 190 PHE A N 1
ATOM 1486 C CA . PHE A 1 190 ? -49.473 14.282 -10.907 1.00 43.56 190 PHE A CA 1
ATOM 1487 C C . PHE A 1 190 ? -50.168 13.302 -11.849 1.00 43.56 190 PHE A C 1
ATOM 1489 O O . PHE A 1 190 ? -50.716 12.276 -11.446 1.00 43.56 190 PHE A O 1
ATOM 1496 N N . HIS A 1 191 ? -50.156 13.654 -13.131 1.00 55.28 191 HIS A N 1
ATOM 1497 C CA . HIS A 1 191 ? -50.584 12.794 -14.216 1.00 55.28 191 HIS A CA 1
ATOM 1498 C C . HIS A 1 191 ? -49.589 11.631 -14.320 1.00 55.28 191 HIS A C 1
ATOM 1500 O O . HIS A 1 191 ? -48.523 11.746 -14.922 1.00 55.28 191 HIS A O 1
ATOM 1506 N N . VAL A 1 192 ? -49.931 10.503 -13.698 1.00 53.22 192 VAL A N 1
ATOM 1507 C CA . VAL A 1 192 ? -49.229 9.235 -13.896 1.00 53.22 192 VAL A CA 1
ATOM 1508 C C . VAL A 1 192 ? -49.472 8.829 -15.348 1.00 53.22 192 VAL A C 1
ATOM 1510 O O . VAL A 1 192 ? -50.594 8.501 -15.735 1.00 53.22 192 VAL A O 1
ATOM 1513 N N . SER A 1 193 ? -48.440 8.941 -16.183 1.00 58.03 193 SER A N 1
ATOM 1514 C CA . SER A 1 193 ? -48.447 8.339 -17.513 1.00 58.03 193 SER A CA 1
ATOM 1515 C C . SER A 1 193 ? -48.333 6.823 -17.331 1.00 58.03 193 SER A C 1
ATOM 1517 O O . SER A 1 193 ? -47.402 6.384 -16.651 1.00 58.03 193 SER A O 1
ATOM 1519 N N . PRO A 1 194 ? -49.251 6.013 -17.883 1.00 62.00 194 PRO A N 1
ATOM 1520 C CA . PRO A 1 194 ? -49.156 4.565 -17.788 1.00 62.00 194 PRO A CA 1
ATOM 1521 C C . PRO A 1 194 ? -47.909 4.093 -18.539 1.00 62.00 194 PRO A C 1
ATOM 1523 O O . PRO A 1 194 ? -47.723 4.399 -19.715 1.00 62.00 194 PRO A O 1
ATOM 1526 N N . TYR A 1 195 ? -47.039 3.394 -17.816 1.00 58.81 195 TYR A N 1
ATOM 1527 C CA . TYR A 1 195 ? -45.909 2.676 -18.382 1.00 58.81 195 TYR A CA 1
ATOM 1528 C C . TYR A 1 195 ? -46.447 1.472 -19.164 1.00 58.81 195 TYR A C 1
ATOM 1530 O O . TYR A 1 195 ? -47.237 0.689 -18.637 1.00 58.81 195 TYR A O 1
ATOM 1538 N N . ASP A 1 196 ? -46.024 1.387 -20.420 1.00 60.53 196 ASP A N 1
ATOM 1539 C CA . ASP A 1 196 ? -46.318 0.342 -21.401 1.00 60.53 196 ASP A CA 1
ATOM 1540 C C . ASP A 1 196 ? -45.627 -0.976 -20.987 1.00 60.53 196 ASP A C 1
ATOM 1542 O O . ASP A 1 196 ? -44.396 -0.992 -20.882 1.00 60.53 196 ASP A O 1
ATOM 1546 N N . PRO A 1 197 ? -46.350 -2.081 -20.723 1.00 58.28 197 PRO A N 1
ATOM 1547 C CA . PRO A 1 197 ? -45.746 -3.362 -20.386 1.00 58.28 197 PRO A CA 1
ATOM 1548 C C . PRO A 1 197 ? -45.663 -4.284 -21.612 1.00 58.28 197 PRO A C 1
ATOM 1550 O O . PRO A 1 197 ? -46.068 -5.431 -21.518 1.00 58.28 197 PRO A O 1
ATOM 1553 N N . ASP A 1 198 ? -45.128 -3.808 -22.737 1.00 58.47 198 ASP A N 1
ATOM 1554 C CA . ASP A 1 198 ? -44.884 -4.629 -23.932 1.00 58.47 198 ASP A CA 1
ATOM 1555 C C . ASP A 1 198 ? -43.468 -4.355 -24.472 1.00 58.47 198 ASP A C 1
ATOM 1557 O O . ASP A 1 198 ? -43.269 -3.689 -25.488 1.00 58.47 198 ASP A O 1
ATOM 1561 N N . ASN A 1 199 ? -42.446 -4.864 -23.778 1.00 54.84 199 ASN A N 1
ATOM 1562 C CA . ASN A 1 199 ? -41.135 -5.082 -24.393 1.00 54.84 199 ASN A CA 1
ATOM 1563 C C . ASN A 1 199 ? -40.771 -6.561 -24.304 1.00 54.84 199 ASN A C 1
ATOM 1565 O O . ASN A 1 199 ? -39.910 -6.989 -23.533 1.00 54.84 199 ASN A O 1
ATOM 1569 N N . ASP A 1 200 ? -41.476 -7.326 -25.129 1.00 52.09 200 ASP A N 1
ATOM 1570 C CA . ASP A 1 200 ? -41.022 -8.606 -25.634 1.00 52.09 200 ASP A CA 1
ATOM 1571 C C . ASP A 1 200 ? -39.731 -8.391 -26.433 1.00 52.09 200 ASP A C 1
ATOM 1573 O O . ASP A 1 200 ? -39.762 -7.959 -27.588 1.00 52.09 200 ASP A O 1
ATOM 1577 N N . ASN A 1 201 ? -38.582 -8.747 -25.857 1.00 51.44 201 ASN A N 1
ATOM 1578 C CA . ASN A 1 201 ? -37.450 -9.138 -26.687 1.00 51.44 201 ASN A CA 1
ATOM 1579 C C . ASN A 1 201 ? -36.846 -10.465 -26.235 1.00 51.44 201 ASN A C 1
ATOM 1581 O O . ASN A 1 201 ? -35.990 -10.568 -25.358 1.00 51.44 201 ASN A O 1
ATOM 1585 N N . VAL A 1 202 ? -37.370 -11.473 -26.914 1.00 51.03 202 VAL A N 1
ATOM 1586 C CA . VAL A 1 202 ? -36.909 -12.839 -27.087 1.00 51.03 202 VAL A CA 1
ATOM 1587 C C . VAL A 1 202 ? -35.490 -12.868 -27.669 1.00 51.03 202 VAL A C 1
ATOM 1589 O O . VAL A 1 202 ? -35.269 -12.402 -28.782 1.00 51.03 202 VAL A O 1
ATOM 1592 N N . ASN A 1 203 ? -34.550 -13.493 -26.960 1.00 48.41 203 ASN A N 1
ATOM 1593 C CA . ASN A 1 203 ? -33.549 -14.426 -27.509 1.00 48.41 203 ASN A CA 1
ATOM 1594 C C . ASN A 1 203 ? -32.700 -14.940 -26.334 1.00 48.41 203 ASN A C 1
ATOM 1596 O O . ASN A 1 203 ? -32.126 -14.143 -25.605 1.00 48.41 203 ASN A O 1
ATOM 1600 N N . GLY A 1 204 ? -32.626 -16.235 -26.029 1.00 44.00 204 GLY A N 1
ATOM 1601 C CA . GLY A 1 204 ? -32.486 -17.349 -26.964 1.00 44.00 204 GLY A CA 1
ATOM 1602 C C . GLY A 1 204 ? -30.993 -17.631 -27.118 1.00 44.00 204 GLY A C 1
ATOM 1603 O O . GLY A 1 204 ? -30.333 -16.977 -27.918 1.00 44.00 204 GLY A O 1
ATOM 1604 N N . GLY A 1 205 ? -30.464 -18.548 -26.307 1.00 45.31 205 GLY A N 1
ATOM 1605 C CA . GLY A 1 205 ? -29.039 -18.873 -26.271 1.00 45.31 205 GLY A CA 1
ATOM 1606 C C . GLY A 1 205 ? -28.721 -19.938 -25.228 1.00 45.31 205 GLY A C 1
ATOM 1607 O O . GLY A 1 205 ? -28.014 -19.668 -24.262 1.00 45.31 205 GLY A O 1
ATOM 1608 N N . ASP A 1 206 ? -29.313 -21.118 -25.410 1.00 49.50 206 ASP A N 1
ATOM 1609 C CA . ASP A 1 206 ? -28.799 -22.373 -24.871 1.00 49.50 206 ASP A CA 1
ATOM 1610 C C . ASP A 1 206 ? -27.427 -22.639 -25.507 1.00 49.50 206 ASP A C 1
ATOM 1612 O O . ASP A 1 206 ? -27.372 -22.935 -26.695 1.00 49.50 206 ASP A O 1
ATOM 1616 N N . ASP A 1 207 ? -26.342 -22.550 -24.740 1.00 59.84 207 ASP A N 1
ATOM 1617 C CA . ASP A 1 207 ? -25.032 -23.067 -25.147 1.00 59.84 207 ASP A CA 1
ATOM 1618 C C . ASP A 1 207 ? -24.379 -23.796 -23.962 1.00 59.84 207 ASP A C 1
ATOM 1620 O O . ASP A 1 207 ? -23.749 -23.220 -23.075 1.00 59.84 207 ASP A O 1
ATOM 1624 N N . ASP A 1 208 ? -24.630 -25.103 -23.948 1.00 51.62 208 ASP A N 1
ATOM 1625 C CA . ASP A 1 208 ? -23.678 -26.185 -23.706 1.00 51.62 208 ASP A CA 1
ATOM 1626 C C . ASP A 1 208 ? -22.579 -25.984 -22.650 1.00 51.62 208 ASP A C 1
ATOM 1628 O O . ASP A 1 208 ? -21.457 -25.539 -22.901 1.00 51.62 208 ASP A O 1
ATOM 1632 N N . ALA A 1 209 ? -22.865 -26.528 -21.468 1.00 47.22 209 ALA A N 1
ATOM 1633 C CA . ALA A 1 209 ? -21.860 -26.974 -20.517 1.00 47.22 209 ALA A CA 1
ATOM 1634 C C . ALA A 1 209 ? -21.178 -28.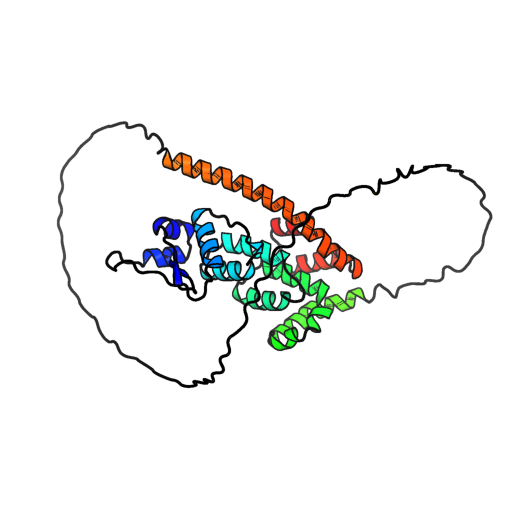273 -21.001 1.00 47.22 209 ALA A C 1
ATOM 1636 O O . ALA A 1 209 ? -21.854 -29.296 -21.145 1.00 47.22 209 ALA A O 1
ATOM 1637 N N . PRO A 1 210 ? -19.840 -28.328 -21.132 1.00 60.56 210 PRO A N 1
ATOM 1638 C CA . PRO A 1 210 ? -19.138 -29.599 -21.135 1.00 60.56 210 PRO A CA 1
ATOM 1639 C C . PRO A 1 210 ? -18.838 -30.039 -19.700 1.00 60.56 210 PRO A C 1
ATOM 1641 O O . PRO A 1 210 ? -17.976 -29.508 -18.999 1.00 60.56 210 PRO A O 1
ATOM 1644 N N . SER A 1 211 ? -19.562 -31.080 -19.297 1.00 45.69 211 SER A N 1
ATOM 1645 C CA . SER A 1 211 ? -19.232 -31.958 -18.182 1.00 45.69 211 SER A CA 1
ATOM 1646 C C . SER A 1 211 ? -17.851 -32.588 -18.415 1.00 45.69 211 SER A C 1
ATOM 1648 O O . SER A 1 211 ? -17.683 -33.395 -19.328 1.00 45.69 211 SER A O 1
ATOM 1650 N N . ALA A 1 212 ? -16.860 -32.236 -17.594 1.00 44.78 212 ALA A N 1
ATOM 1651 C CA . ALA A 1 212 ? -15.581 -32.936 -17.529 1.00 44.78 212 ALA A CA 1
ATOM 1652 C C . ALA A 1 212 ? -15.435 -33.577 -16.149 1.00 44.78 212 ALA A C 1
ATOM 1654 O O . ALA A 1 212 ? -15.114 -32.941 -15.147 1.00 44.78 212 ALA A O 1
ATOM 1655 N N . ALA A 1 213 ? -15.726 -34.871 -16.132 1.00 41.47 213 ALA A N 1
ATOM 1656 C CA . ALA A 1 213 ? -15.436 -35.787 -15.055 1.00 41.47 213 ALA A CA 1
ATOM 1657 C C . ALA A 1 213 ? -13.927 -36.075 -14.953 1.00 41.47 213 ALA A C 1
ATOM 1659 O O . ALA A 1 213 ? -13.252 -36.228 -15.968 1.00 41.47 213 ALA A O 1
ATOM 1660 N N . GLY A 1 214 ? -13.463 -36.321 -13.725 1.00 34.66 214 GLY A N 1
ATOM 1661 C CA . GLY A 1 214 ? -12.532 -37.423 -13.463 1.00 34.66 214 GLY A CA 1
ATOM 1662 C C . GLY A 1 214 ? -11.088 -37.070 -13.092 1.00 34.66 214 GLY A C 1
ATOM 1663 O O . GLY A 1 214 ? -10.326 -36.567 -13.908 1.00 34.66 214 GLY A O 1
ATOM 1664 N N . GLY A 1 215 ? -10.700 -37.494 -11.883 1.00 38.06 215 GLY A N 1
ATOM 1665 C CA . GLY A 1 215 ? -9.316 -37.632 -11.404 1.00 38.06 215 GLY A CA 1
ATOM 1666 C C . GLY A 1 215 ? -9.126 -36.908 -10.068 1.00 38.06 215 GLY A C 1
ATOM 1667 O O . GLY A 1 215 ? -9.044 -35.693 -10.053 1.00 38.06 215 GLY A O 1
ATOM 1668 N N . GLY A 1 216 ? -9.127 -37.534 -8.888 1.00 36.38 216 GLY A N 1
ATOM 1669 C CA . GLY A 1 216 ? -8.617 -38.861 -8.543 1.00 36.38 216 GLY A CA 1
ATOM 1670 C C . GLY A 1 216 ? -7.112 -38.769 -8.284 1.00 36.38 216 GLY A C 1
ATOM 1671 O O . GLY A 1 216 ? -6.345 -38.757 -9.239 1.00 36.38 216 GLY A O 1
ATOM 1672 N N . GLY A 1 217 ? -6.691 -38.690 -7.016 1.00 39.56 217 GLY A N 1
ATOM 1673 C CA . GLY A 1 217 ? -5.267 -38.681 -6.668 1.00 39.56 217 GLY A CA 1
ATOM 1674 C C . GLY A 1 217 ? -4.965 -38.264 -5.232 1.00 39.56 217 GLY A C 1
ATOM 1675 O O . GLY A 1 217 ? -4.656 -37.111 -4.966 1.00 39.56 217 GLY A O 1
ATOM 1676 N N . GLU A 1 218 ? -5.056 -39.229 -4.324 1.00 40.53 218 GLU A N 1
ATOM 1677 C CA . GLU A 1 218 ? -4.508 -39.207 -2.967 1.00 40.53 218 GLU A CA 1
ATOM 1678 C C . GLU A 1 218 ? -2.976 -39.018 -2.983 1.00 40.53 218 GLU A C 1
ATOM 1680 O O . GLU A 1 218 ? -2.314 -39.462 -3.922 1.00 40.53 218 GLU A O 1
ATOM 1685 N N . GLY A 1 219 ? -2.380 -38.450 -1.924 1.00 39.56 219 GLY A N 1
ATOM 1686 C CA . GLY A 1 219 ? -0.921 -38.537 -1.763 1.00 39.56 219 GLY A CA 1
ATOM 1687 C C . GLY A 1 219 ? -0.266 -37.605 -0.747 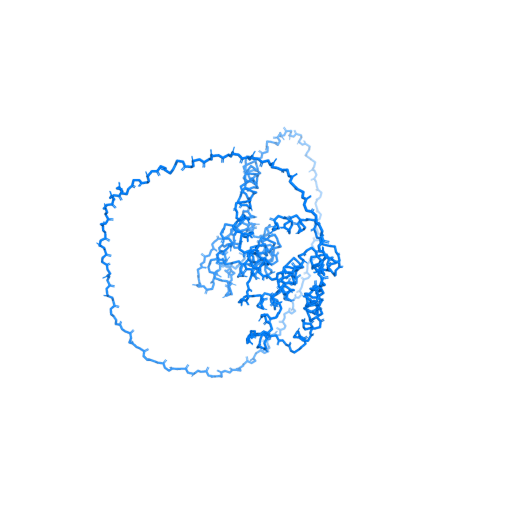1.00 39.56 219 GLY A C 1
ATOM 1688 O O . GLY A 1 219 ? 0.329 -36.604 -1.121 1.00 39.56 219 GLY A O 1
ATOM 1689 N N . LEU A 1 220 ? -0.359 -37.985 0.529 1.00 39.91 220 LEU A N 1
ATOM 1690 C CA . LEU A 1 220 ? 0.670 -37.905 1.583 1.00 39.91 220 LEU A CA 1
ATOM 1691 C C . LEU A 1 220 ? 2.025 -37.246 1.238 1.00 39.91 220 LEU A C 1
ATOM 1693 O O . LEU A 1 220 ? 2.703 -37.661 0.303 1.00 39.91 220 LEU A O 1
ATOM 1697 N N . GLY A 1 221 ? 2.523 -36.389 2.140 1.00 37.22 221 GLY A N 1
ATOM 1698 C CA . GLY A 1 221 ? 3.957 -36.092 2.190 1.00 37.22 221 GLY A CA 1
ATOM 1699 C C . GLY A 1 221 ? 4.378 -34.949 3.107 1.00 37.22 221 GLY A C 1
ATOM 1700 O O . GLY A 1 221 ? 4.826 -33.917 2.624 1.00 37.22 221 GLY A O 1
ATOM 1701 N N . MET A 1 222 ? 4.292 -35.150 4.426 1.00 45.22 222 MET A N 1
ATOM 1702 C CA . MET A 1 222 ? 5.144 -34.439 5.387 1.00 45.22 222 MET A CA 1
ATOM 1703 C C . MET A 1 222 ? 6.620 -34.599 4.991 1.00 45.22 222 MET A C 1
ATOM 1705 O O . MET A 1 222 ? 7.095 -35.728 4.907 1.00 45.22 222 MET A O 1
ATOM 1709 N N . PHE A 1 223 ? 7.358 -33.495 4.878 1.00 42.38 223 PHE A N 1
ATOM 1710 C CA . PHE A 1 223 ? 8.798 -33.482 5.129 1.00 42.38 223 PHE A CA 1
ATOM 1711 C C . PHE A 1 223 ? 9.146 -32.277 6.004 1.00 42.38 223 PHE A C 1
ATOM 1713 O O . PHE A 1 223 ? 9.136 -31.126 5.576 1.00 42.38 223 PHE A O 1
ATOM 1720 N N . LEU A 1 224 ? 9.405 -32.599 7.269 1.00 38.31 224 LEU A N 1
ATOM 1721 C CA . LEU A 1 224 ? 10.240 -31.832 8.182 1.00 38.31 224 LEU A CA 1
ATOM 1722 C C . LEU A 1 224 ? 11.723 -32.074 7.847 1.00 38.31 224 LEU A C 1
ATOM 1724 O O . LEU A 1 224 ? 12.062 -33.096 7.248 1.00 38.31 224 LEU A O 1
ATOM 1728 N N . SER A 1 225 ? 12.568 -31.180 8.375 1.00 38.59 225 SER A N 1
ATOM 1729 C CA . SER A 1 225 ? 14.043 -31.227 8.437 1.00 38.59 225 SER A CA 1
ATOM 1730 C C . SER A 1 225 ? 14.768 -30.790 7.155 1.00 38.59 225 SER A C 1
ATOM 1732 O O . SER A 1 225 ? 14.418 -31.200 6.063 1.00 38.59 225 SER A O 1
ATOM 1734 N N . GLY A 1 226 ? 15.830 -29.988 7.195 1.00 34.09 226 GLY A N 1
ATOM 1735 C CA . GLY A 1 226 ? 16.554 -29.367 8.297 1.00 34.09 226 GLY A CA 1
ATOM 1736 C C . GLY A 1 226 ? 17.840 -28.717 7.765 1.00 34.09 226 GLY A C 1
ATOM 1737 O O . GLY A 1 226 ? 18.290 -29.056 6.679 1.00 34.09 226 GLY A O 1
ATOM 1738 N N . ASN A 1 227 ? 18.382 -27.798 8.566 1.00 36.12 227 ASN A N 1
ATOM 1739 C CA . ASN A 1 227 ? 19.800 -27.545 8.849 1.00 36.12 227 ASN A CA 1
ATOM 1740 C C . ASN A 1 227 ? 20.857 -27.593 7.722 1.00 36.12 227 ASN A C 1
ATOM 1742 O O . ASN A 1 227 ? 21.063 -28.621 7.086 1.00 36.12 227 ASN A O 1
ATOM 1746 N N . GLY A 1 228 ? 21.691 -26.552 7.646 1.00 35.50 228 GLY A N 1
ATOM 1747 C CA . GLY A 1 228 ? 22.979 -26.648 6.957 1.00 35.50 228 GLY A CA 1
ATOM 1748 C C . GLY A 1 228 ? 23.692 -25.316 6.796 1.00 35.50 228 GLY A C 1
ATOM 1749 O O . GLY A 1 228 ? 23.522 -24.650 5.782 1.00 35.50 228 GLY A O 1
ATOM 1750 N N . ASN A 1 229 ? 24.494 -24.964 7.801 1.00 43.50 229 ASN A N 1
ATOM 1751 C CA . ASN A 1 229 ? 25.570 -23.982 7.714 1.00 43.50 229 ASN A CA 1
ATOM 1752 C C . ASN A 1 229 ? 26.418 -24.213 6.456 1.00 43.50 229 ASN A C 1
ATOM 1754 O O . ASN A 1 229 ? 26.722 -25.359 6.140 1.00 43.50 229 ASN A O 1
ATOM 1758 N N . ASN A 1 230 ? 26.871 -23.131 5.831 1.00 43.34 230 ASN A N 1
ATOM 1759 C CA . ASN A 1 230 ? 28.195 -23.085 5.226 1.00 43.34 230 ASN A CA 1
ATOM 1760 C C . ASN A 1 230 ? 28.725 -21.660 5.387 1.00 43.34 230 ASN A C 1
ATOM 1762 O O . ASN A 1 230 ? 28.363 -20.739 4.655 1.00 43.34 230 ASN A O 1
ATOM 1766 N N . GLU A 1 231 ? 29.530 -21.522 6.435 1.00 49.12 231 GLU A N 1
ATOM 1767 C CA . GLU A 1 231 ? 30.668 -20.614 6.483 1.00 49.12 231 GLU A CA 1
ATOM 1768 C C . GLU A 1 231 ? 31.681 -21.042 5.398 1.00 49.12 231 GLU A C 1
ATOM 1770 O O . GLU A 1 231 ? 31.515 -22.083 4.762 1.00 49.12 231 GLU A O 1
ATOM 1775 N N . ASP A 1 232 ? 32.713 -20.229 5.203 1.00 53.47 232 ASP A N 1
ATOM 1776 C CA . ASP A 1 232 ? 33.845 -20.431 4.289 1.00 53.47 232 ASP A CA 1
ATOM 1777 C C . ASP A 1 232 ? 33.637 -19.883 2.866 1.00 53.47 232 ASP A C 1
ATOM 1779 O O . ASP A 1 232 ? 33.239 -20.575 1.928 1.00 53.47 232 ASP A O 1
ATOM 1783 N N . ASN A 1 233 ? 34.044 -18.627 2.663 1.00 49.69 233 ASN A N 1
ATOM 1784 C CA . 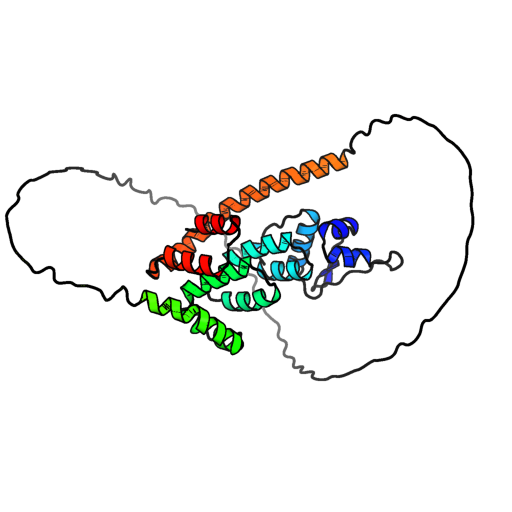ASN A 1 233 ? 35.141 -18.450 1.718 1.00 49.69 233 ASN A CA 1
ATOM 1785 C C . ASN A 1 233 ? 35.985 -17.214 2.020 1.00 49.69 233 ASN A C 1
ATOM 1787 O O . ASN A 1 233 ? 35.507 -16.079 2.079 1.00 49.69 233 ASN A O 1
ATOM 1791 N N . GLU A 1 234 ? 37.253 -17.529 2.221 1.00 51.78 234 GLU A N 1
ATOM 1792 C CA . GLU A 1 234 ? 38.385 -16.676 2.509 1.00 51.78 234 GLU A CA 1
ATOM 1793 C C . GLU A 1 234 ? 38.821 -15.879 1.269 1.00 51.78 234 GLU A C 1
ATOM 1795 O O . GLU A 1 234 ? 38.523 -16.229 0.127 1.00 51.78 234 GLU A O 1
ATOM 1800 N N . ASP A 1 235 ? 39.567 -14.814 1.550 1.00 50.50 235 ASP A N 1
ATOM 1801 C CA . ASP A 1 235 ? 40.712 -14.333 0.783 1.00 50.50 235 ASP A CA 1
ATOM 1802 C C . ASP A 1 235 ? 40.571 -14.150 -0.734 1.00 50.50 235 ASP A C 1
ATOM 1804 O O . ASP A 1 235 ? 40.758 -15.055 -1.544 1.00 50.50 235 ASP A O 1
ATOM 1808 N N . ASN A 1 236 ? 40.475 -12.880 -1.135 1.00 45.69 236 ASN A N 1
ATOM 1809 C CA . ASN A 1 236 ? 41.188 -12.445 -2.330 1.00 45.69 236 ASN A CA 1
ATOM 1810 C C . ASN A 1 236 ? 41.776 -11.046 -2.127 1.00 45.69 236 ASN A C 1
ATOM 1812 O O . ASN A 1 236 ? 41.200 -10.022 -2.494 1.00 45.69 236 ASN A O 1
ATOM 1816 N N . SER A 1 237 ? 42.960 -11.031 -1.513 1.00 50.06 237 SER A N 1
ATOM 1817 C CA . SER A 1 237 ? 43.911 -9.937 -1.671 1.00 50.06 237 SER A CA 1
ATOM 1818 C C . SER A 1 237 ? 44.633 -10.128 -3.005 1.00 50.06 237 SER A C 1
ATOM 1820 O O . SER A 1 237 ? 45.313 -11.129 -3.222 1.00 50.06 237 SER A O 1
ATOM 1822 N N . PHE A 1 238 ? 44.475 -9.180 -3.924 1.00 48.56 238 PHE A N 1
ATOM 1823 C CA . PHE A 1 238 ? 45.371 -9.066 -5.067 1.00 48.56 238 PHE A CA 1
ATOM 1824 C C . PHE A 1 238 ? 45.617 -7.588 -5.343 1.00 48.56 238 PHE A C 1
ATOM 1826 O O . PHE A 1 238 ? 44.713 -6.848 -5.729 1.00 48.56 238 PHE A O 1
ATOM 1833 N N . GLY A 1 239 ? 46.842 -7.162 -5.041 1.00 48.03 239 GLY A N 1
ATOM 1834 C CA . GLY A 1 239 ? 47.362 -5.850 -5.389 1.00 48.03 239 GLY A CA 1
ATOM 1835 C C . GLY A 1 239 ? 47.938 -5.820 -6.802 1.00 48.03 239 GLY A C 1
ATOM 1836 O O . GLY A 1 239 ? 48.242 -6.867 -7.366 1.00 48.03 239 GLY A O 1
ATOM 1837 N N . GLN A 1 240 ? 48.074 -4.599 -7.316 1.00 45.84 240 GLN A N 1
ATOM 1838 C CA . GLN A 1 240 ? 49.072 -4.059 -8.260 1.00 45.84 240 GLN A CA 1
ATOM 1839 C C . GLN A 1 240 ? 48.479 -2.722 -8.743 1.00 45.84 240 GLN A C 1
ATOM 1841 O O . GLN A 1 240 ? 47.386 -2.697 -9.299 1.00 45.84 240 GLN A O 1
ATOM 1846 N N . GLU A 1 241 ? 48.964 -1.566 -8.273 1.00 51.72 241 GLU A N 1
ATOM 1847 C CA . GLU A 1 241 ? 50.132 -0.855 -8.830 1.00 51.72 241 GLU A CA 1
ATOM 1848 C C . GLU A 1 241 ? 50.150 -0.936 -10.357 1.00 51.72 241 GLU A C 1
ATOM 1850 O O . GLU A 1 241 ? 50.529 -1.973 -10.878 1.00 51.72 241 GLU A O 1
ATOM 1855 N N . GLU A 1 242 ? 49.747 0.138 -11.044 1.00 52.88 242 GLU A N 1
ATOM 1856 C CA . GLU A 1 242 ? 50.523 0.682 -12.164 1.00 52.88 242 GLU A CA 1
ATOM 1857 C C . GLU A 1 242 ? 50.208 2.169 -12.371 1.00 52.88 242 GLU A C 1
ATOM 1859 O O . GLU A 1 242 ? 49.075 2.616 -12.580 1.00 52.88 242 GLU A O 1
ATOM 1864 N N . ASP A 1 243 ? 51.292 2.922 -12.301 1.00 54.03 243 ASP A N 1
ATOM 1865 C CA . ASP A 1 243 ? 51.404 4.358 -12.386 1.00 54.03 243 ASP A CA 1
ATOM 1866 C C . ASP A 1 243 ? 51.620 4.697 -13.864 1.00 54.03 243 ASP A C 1
ATOM 1868 O O . ASP A 1 243 ? 52.655 4.393 -14.453 1.00 54.03 243 ASP A O 1
ATOM 1872 N N . GLY A 1 244 ? 50.622 5.317 -14.491 1.00 43.91 244 GLY A N 1
ATOM 1873 C CA . GLY A 1 244 ? 50.629 5.632 -15.919 1.00 43.91 244 GLY A CA 1
ATOM 1874 C C . GLY A 1 244 ? 50.556 7.127 -16.189 1.00 43.91 244 GLY A C 1
ATOM 1875 O O . GLY A 1 244 ? 49.549 7.627 -16.679 1.00 43.91 244 GLY A O 1
ATOM 1876 N N . SER A 1 245 ? 51.632 7.848 -15.870 1.00 51.28 245 SER A N 1
ATOM 1877 C CA . SER A 1 245 ? 51.882 9.215 -16.341 1.00 51.28 245 SER A CA 1
ATOM 1878 C C . SER A 1 245 ? 52.049 9.220 -17.867 1.00 51.28 245 SER A C 1
ATOM 1880 O O . SER A 1 245 ? 53.048 8.721 -18.382 1.00 51.28 245 SER A O 1
ATOM 1882 N N . GLY A 1 246 ? 51.121 9.849 -18.587 1.00 42.88 246 GLY A N 1
ATOM 1883 C CA . GLY A 1 246 ? 51.219 10.067 -20.029 1.00 42.88 246 GLY A CA 1
ATOM 1884 C C . GLY A 1 246 ? 50.554 11.374 -20.432 1.00 42.88 246 GLY A C 1
ATOM 1885 O O . GLY A 1 246 ? 49.388 11.391 -20.810 1.00 42.88 246 GLY A O 1
ATOM 1886 N N . GLY A 1 247 ? 51.293 12.478 -20.322 1.00 47.88 247 GLY A N 1
ATOM 1887 C CA . GLY A 1 247 ? 50.894 13.746 -20.916 1.00 47.88 247 GLY A CA 1
ATOM 1888 C C . GLY A 1 247 ? 50.922 13.670 -22.440 1.00 47.88 247 GLY A C 1
ATOM 1889 O O . GLY A 1 247 ? 51.837 13.089 -23.014 1.00 47.88 247 GLY A O 1
ATOM 1890 N N . ASN A 1 248 ? 49.951 14.312 -23.085 1.00 44.06 2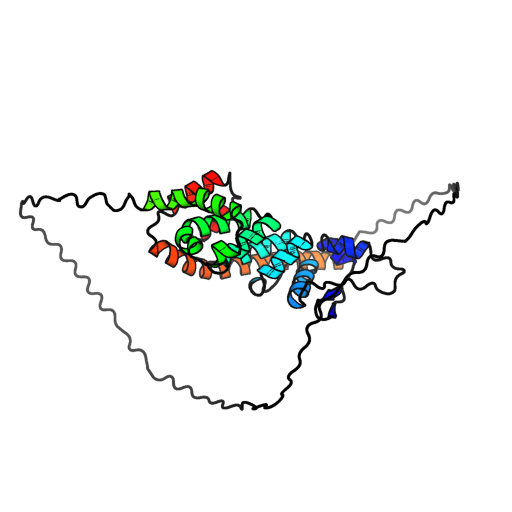48 ASN A N 1
ATOM 1891 C CA . ASN A 1 248 ? 50.111 14.820 -24.439 1.00 44.06 248 ASN A CA 1
ATOM 1892 C C . ASN A 1 248 ? 49.360 16.144 -24.573 1.00 44.06 248 ASN A C 1
ATOM 1894 O O . ASN A 1 248 ? 48.139 16.219 -24.463 1.00 44.06 248 ASN A O 1
ATOM 1898 N N . ALA A 1 249 ? 50.153 17.186 -24.788 1.00 48.22 249 ALA A N 1
ATOM 1899 C CA . ALA A 1 249 ? 49.735 18.439 -25.378 1.00 48.22 249 ALA A CA 1
ATOM 1900 C C . ALA A 1 249 ? 49.566 18.237 -26.887 1.00 48.22 249 ALA A C 1
ATOM 1902 O O . ALA A 1 249 ? 50.409 17.574 -27.486 1.00 48.22 249 ALA A O 1
ATOM 1903 N N . ALA A 1 250 ? 48.541 18.845 -27.483 1.00 42.56 250 ALA A N 1
ATOM 1904 C CA . ALA A 1 250 ? 48.620 19.553 -28.764 1.00 42.56 250 ALA A CA 1
ATOM 1905 C C . ALA A 1 250 ? 47.220 19.971 -29.238 1.00 42.56 250 ALA A C 1
ATOM 1907 O O . ALA A 1 250 ? 46.323 19.142 -29.316 1.00 42.56 250 ALA A O 1
ATOM 1908 N N . GLU A 1 251 ? 47.129 21.258 -29.591 1.00 42.72 251 GLU A N 1
ATOM 1909 C CA . GLU A 1 251 ? 46.413 21.801 -30.758 1.00 42.72 251 GLU A CA 1
ATOM 1910 C C . GLU A 1 251 ? 44.873 21.675 -30.745 1.00 42.72 251 GLU A C 1
ATOM 1912 O O . GLU A 1 251 ? 44.294 20.603 -30.777 1.00 42.72 251 GLU A O 1
ATOM 1917 N N . GLY A 1 252 ? 44.105 22.763 -30.658 1.00 48.97 252 GLY A N 1
ATOM 1918 C CA . GLY A 1 252 ? 44.206 23.935 -31.525 1.00 48.97 252 GLY A CA 1
ATOM 1919 C C . GLY A 1 252 ? 43.381 23.687 -32.789 1.00 48.97 252 GLY A C 1
ATOM 1920 O O . GLY A 1 252 ? 43.938 23.366 -33.830 1.00 48.97 252 GLY A O 1
ATOM 1921 N N . GLY A 1 253 ? 42.056 23.811 -32.683 1.00 41.03 253 GLY A N 1
ATOM 1922 C CA . GLY A 1 253 ? 41.119 23.588 -33.784 1.00 41.03 253 GLY A CA 1
ATOM 1923 C C . GLY A 1 253 ? 39.835 24.380 -33.573 1.00 41.03 253 GLY A C 1
ATOM 1924 O O . GLY A 1 253 ? 38.834 23.842 -33.117 1.00 41.03 253 GLY A O 1
ATOM 1925 N N . ASP A 1 254 ? 39.909 25.675 -33.863 1.00 50.94 254 ASP A N 1
ATOM 1926 C CA . ASP A 1 254 ? 38.773 26.584 -33.996 1.00 50.94 254 ASP A CA 1
ATOM 1927 C C . ASP A 1 254 ? 38.007 26.251 -35.285 1.00 50.94 254 ASP A C 1
ATOM 1929 O O . ASP A 1 254 ? 38.474 26.546 -36.387 1.00 50.94 254 ASP A O 1
ATOM 1933 N N . HIS A 1 255 ? 36.852 25.600 -35.146 1.00 45.22 255 HIS A N 1
ATOM 1934 C CA . HIS A 1 255 ? 35.839 25.475 -36.190 1.00 45.22 255 HIS A CA 1
ATOM 1935 C C . HIS A 1 255 ? 34.486 25.888 -35.613 1.00 45.22 255 HIS A C 1
ATOM 1937 O O . HIS A 1 255 ? 33.747 25.080 -35.055 1.00 45.22 255 HIS A O 1
ATOM 1943 N N . GLY A 1 256 ? 34.171 27.174 -35.780 1.00 48.09 256 GLY A N 1
ATOM 1944 C CA . GLY A 1 256 ? 32.809 27.685 -35.724 1.00 48.09 256 GLY A CA 1
ATOM 1945 C C . GLY A 1 256 ? 31.942 26.993 -36.776 1.00 48.09 256 GLY A C 1
ATOM 1946 O O . GLY A 1 256 ? 32.001 27.315 -37.961 1.00 48.09 256 GLY A O 1
ATOM 1947 N N . GLY A 1 257 ? 31.155 26.024 -36.322 1.00 43.06 257 GLY A N 1
ATOM 1948 C CA . GLY A 1 257 ? 30.026 25.450 -37.039 1.00 43.06 257 GLY A CA 1
ATOM 1949 C C . GLY A 1 257 ? 28.773 25.730 -36.228 1.00 43.06 257 GLY A C 1
ATOM 1950 O O . GLY A 1 257 ? 28.454 24.989 -35.306 1.00 43.06 257 GLY A O 1
ATOM 1951 N N . GLU A 1 258 ? 28.105 26.831 -36.551 1.00 52.97 258 GLU A N 1
ATOM 1952 C CA . GLU A 1 258 ? 26.779 27.200 -36.060 1.00 52.97 258 GLU A CA 1
ATOM 1953 C C . GLU A 1 258 ? 25.758 26.224 -36.675 1.00 52.97 258 GLU A C 1
ATOM 1955 O O . GLU A 1 258 ? 25.131 26.499 -37.696 1.00 52.97 258 GLU A O 1
ATOM 1960 N N . PHE A 1 259 ? 25.678 25.016 -36.112 1.00 44.69 259 PHE A N 1
ATOM 1961 C CA . PHE A 1 259 ? 24.569 24.100 -36.344 1.00 44.69 259 PHE A CA 1
ATOM 1962 C C . PHE A 1 259 ? 23.454 24.520 -35.396 1.00 44.69 259 PHE A C 1
ATOM 1964 O O . PHE A 1 259 ? 23.603 24.438 -34.181 1.00 44.69 259 PHE A O 1
ATOM 1971 N N . GLY A 1 260 ? 22.365 25.034 -35.963 1.00 49.03 260 GLY A N 1
ATOM 1972 C CA . GLY A 1 260 ? 21.132 25.212 -35.215 1.00 49.03 260 GLY A CA 1
ATOM 1973 C C . GLY A 1 260 ? 20.696 23.852 -34.690 1.00 49.03 260 GLY A C 1
ATOM 1974 O O . GLY A 1 260 ? 20.429 22.953 -35.487 1.00 49.03 260 GLY A O 1
ATOM 1975 N N . ASP A 1 261 ? 20.671 23.719 -33.367 1.00 52.44 261 ASP A N 1
ATOM 1976 C CA . ASP A 1 261 ? 20.066 22.601 -32.659 1.00 52.44 261 ASP A CA 1
ATOM 1977 C C . ASP A 1 261 ? 18.569 22.585 -33.001 1.00 52.44 261 ASP A C 1
ATOM 1979 O O . ASP A 1 261 ? 17.743 23.216 -32.337 1.00 52.44 261 ASP A O 1
ATOM 1983 N N . GLU A 1 262 ? 18.211 21.916 -34.098 1.00 61.62 262 GLU A N 1
ATOM 1984 C CA . GLU A 1 262 ? 16.849 21.435 -34.280 1.00 61.62 262 GLU A CA 1
ATOM 1985 C C . GLU A 1 262 ? 16.589 20.459 -33.127 1.00 61.62 262 GLU A C 1
ATOM 1987 O O . GLU A 1 262 ? 17.325 19.480 -32.986 1.00 61.62 262 GLU A O 1
ATOM 1992 N N . PRO A 1 263 ? 15.605 20.732 -32.252 1.00 60.78 263 PRO A N 1
ATOM 1993 C CA . PRO A 1 263 ? 15.299 19.830 -31.158 1.00 60.78 263 PRO A CA 1
ATOM 1994 C C . PRO A 1 263 ? 14.914 18.478 -31.754 1.00 60.78 263 PRO A C 1
ATOM 1996 O O . PRO A 1 263 ? 13.996 18.405 -32.573 1.00 60.78 263 PRO A O 1
ATOM 1999 N N . ASP A 1 264 ? 15.633 17.430 -31.349 1.00 71.25 264 ASP A N 1
ATOM 2000 C CA . ASP A 1 264 ? 15.394 16.059 -31.785 1.00 71.25 264 ASP A CA 1
ATOM 2001 C C . ASP A 1 264 ? 13.889 15.759 -31.739 1.00 71.25 264 ASP A C 1
ATOM 2003 O O . ASP A 1 264 ? 13.264 15.817 -30.677 1.00 71.25 264 ASP A O 1
ATOM 2007 N N . GLU A 1 265 ? 13.286 15.418 -32.885 1.00 72.94 265 GLU A N 1
ATOM 2008 C CA . GLU A 1 265 ? 11.844 15.130 -32.998 1.00 72.94 265 GLU A CA 1
ATOM 2009 C C . GLU A 1 265 ? 11.372 14.074 -31.979 1.00 72.94 265 GLU A C 1
ATOM 2011 O O . GLU A 1 265 ? 10.206 14.053 -31.582 1.00 72.94 265 GLU A O 1
ATOM 2016 N N . GLN A 1 266 ? 12.282 13.213 -31.514 1.00 63.69 266 GLN A N 1
ATOM 2017 C CA . GLN A 1 266 ? 12.020 12.215 -30.476 1.00 63.69 266 GLN A CA 1
ATOM 2018 C C . GLN A 1 266 ? 11.771 12.841 -29.098 1.00 63.69 266 GLN A C 1
ATOM 2020 O O . GLN A 1 266 ? 10.914 12.356 -28.360 1.00 63.69 266 GLN A O 1
ATOM 2025 N N . GLN A 1 267 ? 12.462 13.933 -28.768 1.00 65.88 267 GLN A N 1
ATOM 2026 C CA . GLN A 1 267 ? 12.266 14.673 -27.523 1.00 65.88 267 GLN A CA 1
ATOM 2027 C C . GLN A 1 267 ? 10.899 15.371 -27.525 1.00 65.88 267 GLN A C 1
ATOM 2029 O O . GLN A 1 267 ? 10.156 15.283 -26.552 1.00 65.88 267 GLN A O 1
ATOM 2034 N N . PHE A 1 268 ? 10.509 15.961 -28.661 1.00 75.00 268 PHE A N 1
ATOM 2035 C CA . PHE A 1 268 ? 9.200 16.600 -28.809 1.00 75.00 268 PHE A CA 1
ATOM 2036 C C . PHE A 1 268 ? 8.039 15.596 -28.711 1.00 75.00 268 PHE A C 1
ATOM 2038 O O . PHE A 1 268 ? 7.015 15.878 -28.089 1.00 75.00 268 PHE A O 1
ATOM 2045 N N . GLN A 1 269 ? 8.194 14.399 -29.287 1.00 71.12 269 GLN A N 1
ATOM 2046 C CA . GLN A 1 269 ? 7.191 13.335 -29.166 1.00 71.12 269 GLN A CA 1
ATOM 2047 C C . GLN A 1 269 ? 7.065 12.814 -27.729 1.00 71.12 269 GLN A C 1
ATOM 2049 O O . GLN A 1 269 ? 5.954 12.514 -27.288 1.00 71.12 269 GLN A O 1
ATOM 2054 N N . LEU A 1 270 ? 8.177 12.728 -26.993 1.00 70.69 270 LEU A N 1
ATOM 2055 C CA . LEU A 1 270 ? 8.171 12.305 -25.596 1.00 70.69 270 LEU A CA 1
ATOM 2056 C C . LEU A 1 270 ? 7.477 13.341 -24.700 1.00 70.69 270 LEU A C 1
ATOM 2058 O O . LEU A 1 270 ? 6.611 12.973 -23.907 1.00 70.69 270 LEU A O 1
ATOM 2062 N N . ASP A 1 271 ? 7.779 14.627 -24.886 1.00 70.06 271 ASP A N 1
ATOM 2063 C CA . ASP A 1 271 ? 7.164 15.717 -24.122 1.00 70.06 271 ASP A CA 1
ATOM 2064 C C . ASP A 1 271 ? 5.654 15.836 -24.408 1.00 70.06 271 ASP A C 1
ATOM 2066 O O . ASP A 1 271 ? 4.846 15.994 -23.487 1.00 70.06 271 ASP A O 1
ATOM 2070 N N . ALA A 1 272 ? 5.238 15.667 -25.669 1.00 74.62 272 ALA A N 1
ATOM 2071 C CA . ALA A 1 272 ? 3.824 15.656 -26.049 1.00 74.62 272 ALA A CA 1
ATOM 2072 C C . ALA A 1 272 ? 3.055 14.464 -25.442 1.00 74.62 272 ALA A C 1
ATOM 2074 O O . ALA A 1 272 ? 1.909 14.618 -25.006 1.00 74.62 272 ALA A O 1
ATOM 2075 N N . LEU A 1 273 ? 3.686 13.286 -25.370 1.00 67.88 273 LEU A N 1
ATOM 2076 C CA . LEU A 1 273 ? 3.108 12.099 -24.736 1.00 67.88 273 LEU A CA 1
ATOM 2077 C C . LEU A 1 273 ? 2.949 12.293 -23.219 1.00 67.88 273 LEU A C 1
ATOM 2079 O O . LEU A 1 273 ? 1.920 11.910 -22.657 1.00 67.88 273 LEU A O 1
ATOM 2083 N N . MET A 1 274 ? 3.926 12.931 -22.562 1.00 64.25 274 MET A N 1
ATOM 2084 C CA . MET A 1 274 ? 3.831 13.254 -21.134 1.00 64.25 274 MET A CA 1
ATOM 2085 C C . MET A 1 274 ? 2.691 14.241 -20.841 1.00 64.25 274 MET A C 1
ATOM 2087 O O . MET A 1 274 ? 1.953 14.046 -19.873 1.00 64.25 274 MET A O 1
ATOM 2091 N N . MET A 1 275 ? 2.480 15.253 -21.692 1.00 66.56 275 MET A N 1
ATOM 2092 C CA . MET A 1 275 ? 1.392 16.224 -21.507 1.00 66.56 275 MET A CA 1
ATOM 2093 C C . MET A 1 275 ? -0.011 15.628 -21.716 1.00 66.56 275 MET A C 1
ATOM 2095 O O . MET A 1 275 ? -0.925 15.953 -20.957 1.00 66.56 275 MET A O 1
ATOM 2099 N N . MET A 1 276 ? -0.210 14.743 -22.701 1.00 65.12 276 MET A N 1
ATOM 2100 C CA . MET A 1 276 ? -1.525 14.115 -22.927 1.00 65.12 276 MET A CA 1
ATOM 2101 C C . MET A 1 276 ? -1.930 13.155 -21.803 1.00 65.12 276 MET A C 1
ATOM 2103 O O . MET A 1 276 ? -3.098 13.130 -21.409 1.00 65.12 276 MET A O 1
ATOM 2107 N N . ASN A 1 277 ? -0.981 12.399 -21.250 1.00 51.19 277 ASN A N 1
ATOM 2108 C CA . ASN A 1 277 ? -1.274 11.455 -20.173 1.00 51.19 277 ASN A CA 1
ATOM 2109 C C . ASN A 1 277 ? -1.700 12.172 -18.882 1.00 51.19 277 ASN A C 1
ATOM 2111 O O . ASN A 1 277 ? -2.621 11.712 -18.203 1.00 51.19 277 ASN A O 1
ATOM 2115 N N . ALA A 1 278 ? -1.105 13.325 -18.563 1.00 49.22 278 ALA A N 1
ATOM 2116 C CA . ALA A 1 278 ? -1.477 14.112 -17.385 1.00 49.22 278 ALA A CA 1
ATOM 2117 C C . ALA A 1 278 ? -2.958 14.548 -17.402 1.00 49.22 278 ALA A C 1
ATOM 2119 O O . ALA A 1 278 ? -3.636 14.485 -16.377 1.00 49.22 278 ALA A O 1
ATOM 2120 N N . ALA A 1 279 ? -3.490 14.922 -18.572 1.00 45.06 279 ALA A N 1
ATOM 2121 C CA . ALA A 1 279 ? -4.884 15.347 -18.714 1.00 45.06 279 ALA A CA 1
ATOM 2122 C C . ALA A 1 279 ? -5.892 14.191 -18.549 1.00 45.06 279 ALA A C 1
ATOM 2124 O O . ALA A 1 279 ? -6.968 14.386 -17.984 1.00 45.06 279 ALA A O 1
ATOM 2125 N N . ALA A 1 280 ? -5.549 12.980 -19.001 1.00 44.84 280 ALA A N 1
ATOM 2126 C CA . ALA A 1 280 ? -6.420 11.808 -18.884 1.00 44.84 280 ALA A CA 1
ATOM 2127 C C . ALA A 1 280 ? -6.564 11.315 -17.429 1.00 44.84 280 ALA A C 1
ATOM 2129 O O . ALA A 1 280 ? -7.661 10.939 -17.011 1.00 44.84 280 ALA A O 1
ATOM 2130 N N . ALA A 1 281 ? -5.487 11.383 -16.637 1.00 46.19 281 ALA A N 1
ATOM 2131 C CA . ALA A 1 281 ? -5.503 10.995 -15.224 1.00 46.19 281 ALA A CA 1
ATOM 2132 C C . ALA A 1 281 ? -6.418 11.893 -14.369 1.00 46.19 281 ALA A C 1
ATOM 2134 O O . ALA A 1 281 ? -7.109 11.400 -13.477 1.00 46.19 281 ALA A O 1
ATOM 2135 N N . ALA A 1 282 ? -6.485 13.194 -14.676 1.00 44.03 282 ALA A N 1
ATOM 2136 C CA . ALA A 1 282 ? -7.364 14.131 -13.975 1.00 44.03 282 ALA A CA 1
ATOM 2137 C C . ALA A 1 282 ? -8.861 13.827 -14.197 1.00 44.03 282 ALA A C 1
ATOM 2139 O O . ALA A 1 282 ? -9.668 13.994 -13.286 1.00 44.03 282 ALA A O 1
ATOM 2140 N N . ALA A 1 283 ? -9.240 13.338 -15.384 1.00 43.03 283 ALA A N 1
ATOM 2141 C CA . ALA A 1 283 ? -10.634 13.040 -15.717 1.00 43.03 283 ALA A CA 1
ATOM 2142 C C . ALA A 1 283 ? -11.149 11.737 -15.072 1.00 43.03 283 ALA A C 1
ATOM 2144 O O . ALA A 1 283 ? -12.299 11.680 -14.642 1.00 43.03 283 ALA A O 1
ATOM 2145 N N . GLN A 1 284 ? -10.305 10.703 -14.966 1.00 46.38 284 GLN A N 1
ATOM 2146 C CA . GLN A 1 284 ? -10.667 9.444 -14.297 1.00 46.38 284 GLN A CA 1
ATOM 2147 C C . GLN A 1 284 ? -10.804 9.602 -12.778 1.00 46.38 284 GLN A C 1
ATOM 2149 O O . GLN A 1 284 ? -11.692 8.996 -12.184 1.00 46.38 284 GLN A O 1
ATOM 2154 N N . GLY A 1 285 ? -10.002 10.474 -12.160 1.00 43.38 285 GLY A N 1
ATOM 2155 C CA . GLY A 1 285 ? -10.084 10.739 -10.723 1.00 43.38 285 GLY A CA 1
ATOM 2156 C C . GLY A 1 285 ? -11.428 11.310 -10.252 1.00 43.38 285 GLY A C 1
ATOM 2157 O O . GLY A 1 285 ? -11.799 11.070 -9.110 1.00 43.38 285 GLY A O 1
ATOM 2158 N N . ALA A 1 286 ? -12.174 12.022 -11.105 1.00 38.50 286 ALA A N 1
ATOM 2159 C CA . ALA A 1 286 ? -13.422 12.691 -10.720 1.00 38.50 286 ALA A CA 1
ATOM 2160 C C . ALA A 1 286 ? -14.671 11.786 -10.778 1.00 38.50 286 ALA A C 1
ATOM 2162 O O . ALA A 1 286 ? -15.638 12.032 -10.060 1.00 38.50 286 ALA A O 1
ATOM 2163 N N . MET A 1 287 ? -14.676 10.749 -11.625 1.00 39.31 287 MET A N 1
ATOM 2164 C CA . MET A 1 287 ? -15.866 9.912 -11.853 1.00 39.31 287 MET A CA 1
ATOM 2165 C C . MET A 1 287 ? -16.055 8.834 -10.773 1.00 39.31 287 MET A C 1
ATOM 2167 O O . MET A 1 287 ? -17.190 8.525 -10.417 1.00 39.31 287 MET A O 1
ATOM 2171 N N . ASP A 1 288 ? -14.961 8.322 -10.205 1.00 44.03 288 ASP A N 1
ATOM 2172 C CA . ASP A 1 288 ? -14.996 7.263 -9.184 1.00 44.03 288 ASP A CA 1
ATOM 2173 C C . ASP A 1 288 ? -15.334 7.782 -7.769 1.00 44.03 288 ASP A C 1
ATOM 2175 O O . ASP A 1 288 ? -15.755 7.010 -6.912 1.00 44.03 288 ASP A O 1
ATOM 2179 N N . VAL A 1 289 ? -15.226 9.094 -7.513 1.00 41.09 289 VAL A N 1
ATOM 2180 C CA . VAL A 1 289 ? -15.461 9.688 -6.178 1.00 41.09 289 VAL A CA 1
ATOM 2181 C C . VAL A 1 289 ? -16.947 9.692 -5.786 1.00 41.09 289 VAL A C 1
ATOM 2183 O O . VAL A 1 289 ? -17.276 9.431 -4.632 1.00 41.09 289 VAL A O 1
ATOM 2186 N N . ASN A 1 290 ? -17.865 9.876 -6.740 1.00 38.81 290 ASN A N 1
ATOM 2187 C CA . ASN A 1 290 ? -19.310 9.950 -6.462 1.00 38.81 290 ASN A CA 1
ATOM 2188 C C . ASN A 1 290 ? -19.935 8.624 -5.988 1.00 38.81 290 ASN A C 1
ATOM 2190 O O . ASN A 1 290 ? -20.968 8.629 -5.323 1.00 38.81 290 ASN A O 1
ATOM 2194 N N . VAL A 1 291 ? -19.338 7.479 -6.327 1.00 45.66 291 VAL A N 1
ATOM 2195 C CA . VAL A 1 291 ? -19.842 6.162 -5.890 1.00 45.66 291 VAL A CA 1
ATOM 2196 C C . VAL A 1 291 ? -19.467 5.885 -4.426 1.00 45.66 291 VAL A C 1
ATOM 2198 O O . VAL A 1 291 ? -20.175 5.163 -3.730 1.00 45.66 291 VAL A O 1
ATOM 2201 N N . ILE A 1 292 ? -18.389 6.502 -3.937 1.00 44.59 292 ILE A N 1
ATOM 2202 C CA . ILE A 1 292 ? -17.791 6.247 -2.619 1.00 44.59 292 ILE A CA 1
ATOM 2203 C C . ILE A 1 292 ? -18.539 6.998 -1.509 1.00 44.59 292 ILE A C 1
ATOM 2205 O O . ILE A 1 292 ? -18.809 6.423 -0.454 1.00 44.59 292 ILE A O 1
ATOM 2209 N N . VAL A 1 293 ? -18.945 8.244 -1.772 1.00 44.03 293 VAL A N 1
ATOM 2210 C CA . VAL A 1 293 ? -19.703 9.091 -0.829 1.00 44.03 293 VAL A CA 1
ATOM 2211 C C . VAL A 1 293 ? -21.025 8.441 -0.422 1.00 44.03 293 VAL A C 1
ATOM 2213 O O . VAL A 1 293 ? -21.377 8.413 0.756 1.00 44.03 293 VAL A O 1
ATOM 2216 N N . ASN A 1 294 ? -21.720 7.822 -1.379 1.00 43.69 294 ASN A N 1
ATOM 2217 C CA . ASN A 1 294 ? -23.019 7.204 -1.119 1.00 43.69 294 ASN A CA 1
ATOM 2218 C C 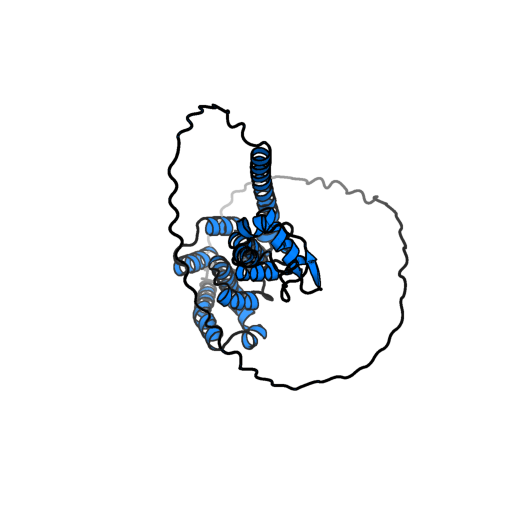. ASN A 1 294 ? -22.937 5.994 -0.173 1.00 43.69 294 ASN A C 1
ATOM 2220 O O . ASN A 1 294 ? -23.876 5.766 0.581 1.00 43.69 294 ASN A O 1
ATOM 2224 N N . ASN A 1 295 ? -21.815 5.265 -0.148 1.00 46.53 295 ASN A N 1
ATOM 2225 C CA . ASN A 1 295 ? -21.663 4.093 0.720 1.00 46.53 295 ASN A CA 1
ATOM 2226 C C . ASN A 1 295 ? -21.229 4.448 2.155 1.00 46.53 295 ASN A C 1
ATOM 2228 O O . ASN A 1 295 ? -21.559 3.709 3.079 1.00 46.53 295 ASN A O 1
ATOM 2232 N N . GLN A 1 296 ? -20.504 5.556 2.375 1.00 47.50 296 GLN A N 1
ATOM 2233 C CA . GLN A 1 296 ? -20.086 5.960 3.730 1.00 47.50 296 GLN A CA 1
ATOM 2234 C C . GLN A 1 296 ? -21.095 6.878 4.435 1.00 47.50 296 GLN A C 1
ATOM 2236 O O . GLN A 1 296 ? -21.253 6.778 5.653 1.00 47.50 296 GLN A O 1
ATOM 2241 N N . ALA A 1 297 ? -21.834 7.713 3.697 1.00 50.19 297 ALA A N 1
ATOM 2242 C CA . ALA A 1 297 ? -22.864 8.579 4.274 1.00 50.19 297 ALA A CA 1
ATOM 2243 C C . ALA A 1 297 ? -24.000 7.781 4.949 1.00 50.19 297 ALA A C 1
ATOM 2245 O O . ALA A 1 297 ? -24.500 8.180 6.002 1.00 50.19 297 ALA A O 1
ATOM 2246 N N . GLU A 1 298 ? -24.362 6.619 4.397 1.00 48.81 298 GLU A N 1
ATOM 2247 C CA . GLU A 1 298 ? -25.437 5.770 4.927 1.00 48.81 298 GLU A CA 1
ATOM 2248 C C . GLU A 1 298 ? -25.070 5.136 6.285 1.00 48.81 298 GLU A C 1
ATOM 2250 O O . GLU A 1 298 ? -25.906 5.054 7.187 1.00 48.81 298 GLU A O 1
ATOM 2255 N N . VAL A 1 299 ? -23.796 4.774 6.484 1.00 50.62 299 VAL A N 1
ATOM 2256 C CA . VAL A 1 299 ? -23.296 4.192 7.744 1.00 50.62 299 VAL A CA 1
ATOM 2257 C C . VAL A 1 299 ? -23.218 5.239 8.856 1.00 50.62 299 VAL A C 1
ATOM 2259 O O . VAL A 1 299 ? -23.529 4.940 10.010 1.00 50.62 299 VAL A O 1
ATOM 2262 N N . VAL A 1 300 ? -22.842 6.481 8.533 1.00 50.78 300 VAL A N 1
ATOM 2263 C CA . VAL A 1 300 ? -22.699 7.530 9.552 1.00 50.78 300 VAL A CA 1
ATOM 2264 C C . VAL A 1 300 ? -24.043 8.150 9.945 1.00 50.78 300 VAL A C 1
ATOM 2266 O O . VAL A 1 300 ? -24.253 8.439 11.124 1.00 50.78 300 VAL A O 1
ATOM 2269 N N . ALA A 1 301 ? -24.993 8.265 9.011 1.00 55.84 301 ALA A N 1
ATOM 2270 C CA . ALA A 1 301 ? -26.359 8.692 9.325 1.00 55.84 301 ALA A CA 1
ATOM 2271 C C . ALA A 1 301 ? -27.050 7.751 10.332 1.00 55.84 301 ALA A C 1
ATOM 2273 O O . ALA A 1 301 ? -27.822 8.205 11.176 1.00 55.84 301 ALA A O 1
ATOM 2274 N N . ALA A 1 302 ? -26.730 6.453 10.302 1.00 49.91 302 ALA A N 1
ATOM 2275 C CA . ALA A 1 302 ? -27.277 5.466 11.232 1.00 49.91 302 ALA A CA 1
ATOM 2276 C C . ALA A 1 302 ? -26.725 5.578 12.671 1.00 49.91 302 ALA A C 1
ATOM 2278 O O . ALA A 1 302 ? -27.350 5.065 13.599 1.00 49.91 302 ALA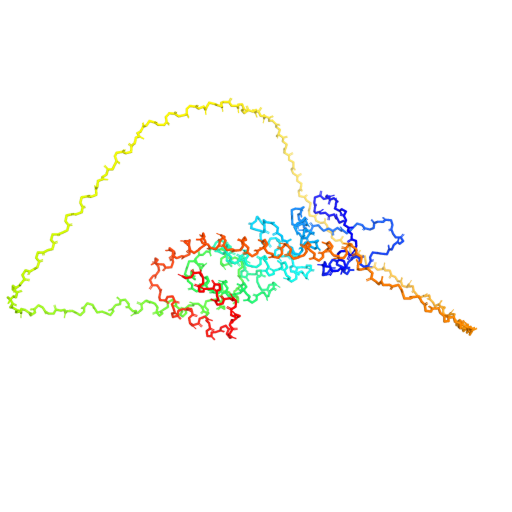 A O 1
ATOM 2279 N N . ALA A 1 303 ? -25.576 6.235 12.878 1.00 50.31 303 ALA A N 1
ATOM 2280 C CA . ALA A 1 303 ? -24.887 6.272 14.172 1.00 50.31 303 ALA A CA 1
ATOM 2281 C C . ALA A 1 303 ? -25.210 7.508 15.037 1.00 50.31 303 ALA A C 1
ATOM 2283 O O . ALA A 1 303 ? -24.854 7.524 16.213 1.00 50.31 303 ALA A O 1
ATOM 2284 N N . GLY A 1 304 ? -25.862 8.543 14.487 1.00 52.50 304 GLY A N 1
ATOM 2285 C CA . GLY A 1 304 ? -26.249 9.751 15.239 1.00 52.50 304 GLY A CA 1
ATOM 2286 C C . GLY A 1 304 ? -25.078 10.559 15.822 1.00 52.50 304 GLY A C 1
ATOM 2287 O O . GLY A 1 304 ? -25.276 11.374 16.720 1.00 52.50 304 GLY A O 1
ATOM 2288 N N . VAL A 1 305 ? -23.854 10.322 15.344 1.00 61.16 305 VAL A N 1
ATOM 2289 C CA . VAL A 1 305 ? -22.637 10.990 15.820 1.00 61.16 305 VAL A CA 1
ATOM 2290 C C . VAL A 1 305 ? -22.493 12.342 15.120 1.00 61.16 305 VAL A C 1
ATOM 2292 O O . VAL A 1 305 ? -22.572 12.409 13.894 1.00 61.16 305 VAL A O 1
ATOM 2295 N N . ASP A 1 306 ? -22.237 13.411 15.882 1.00 67.31 306 ASP A N 1
ATOM 2296 C CA . ASP A 1 306 ? -21.866 14.719 15.328 1.00 67.31 306 ASP A CA 1
ATOM 2297 C C . ASP A 1 306 ? -20.502 14.611 14.624 1.00 67.31 306 ASP A C 1
ATOM 2299 O O . ASP A 1 306 ? -19.434 14.680 15.246 1.00 67.31 306 ASP A O 1
ATOM 2303 N N . GLN A 1 307 ? -20.557 14.384 13.308 1.00 60.28 307 GLN A N 1
ATOM 2304 C CA . GLN A 1 307 ? -19.390 14.217 12.444 1.00 60.28 307 GLN A CA 1
ATOM 2305 C C . GLN A 1 307 ? -18.408 15.378 12.593 1.00 60.28 307 GLN A C 1
ATOM 2307 O O . GLN A 1 307 ? -17.202 15.145 12.650 1.00 60.28 307 GLN A O 1
ATOM 2312 N N . ALA A 1 308 ? -18.897 16.615 12.711 1.00 59.69 308 ALA A N 1
ATOM 2313 C CA . ALA A 1 308 ? -18.050 17.801 12.741 1.00 59.69 308 ALA A CA 1
ATOM 2314 C C . ALA A 1 308 ? -17.173 17.848 14.002 1.00 59.69 308 ALA A C 1
ATOM 2316 O O . ALA A 1 308 ? -15.999 18.217 13.925 1.00 59.69 308 ALA A O 1
ATOM 2317 N N . ALA A 1 309 ? -17.710 17.424 15.149 1.00 63.53 309 ALA A N 1
ATOM 2318 C CA . ALA A 1 309 ? -16.973 17.378 16.409 1.00 63.53 309 ALA A CA 1
ATOM 2319 C C . ALA A 1 309 ? -15.893 16.281 16.413 1.00 63.53 309 ALA A C 1
ATOM 2321 O O . ALA A 1 309 ? -14.762 16.522 16.841 1.00 63.53 309 ALA A O 1
ATOM 2322 N N . VAL A 1 310 ? -16.214 15.092 15.891 1.00 59.84 310 VAL A N 1
ATOM 2323 C CA . VAL A 1 310 ? -15.258 13.975 15.782 1.00 59.84 310 VAL A CA 1
ATOM 2324 C C . VAL A 1 310 ? -14.134 14.309 14.807 1.00 59.84 310 VAL A C 1
ATOM 2326 O O . VAL A 1 310 ? -12.960 14.095 15.111 1.00 59.84 310 VAL A O 1
ATOM 2329 N N . ILE A 1 311 ? -14.486 14.898 13.667 1.00 60.09 311 ILE A N 1
ATOM 2330 C CA . ILE A 1 311 ? -13.542 15.401 12.674 1.00 60.09 311 ILE A CA 1
ATOM 2331 C C . ILE A 1 311 ? -12.625 16.439 13.331 1.00 60.09 311 ILE A C 1
ATOM 2333 O O . ILE A 1 311 ? -11.414 16.241 13.352 1.00 60.09 311 ILE A O 1
ATOM 2337 N N . ALA A 1 312 ? -13.161 17.482 13.969 1.00 65.19 312 ALA A N 1
ATOM 2338 C CA . ALA A 1 312 ? -12.347 18.513 14.619 1.00 65.19 312 ALA A CA 1
ATOM 2339 C C . ALA A 1 312 ? -11.369 17.950 15.672 1.00 65.19 312 ALA A C 1
ATOM 2341 O O . ALA A 1 312 ? -10.227 18.407 15.754 1.00 65.19 312 ALA A O 1
ATOM 2342 N N . GLN A 1 313 ? -11.782 16.933 16.434 1.00 63.91 313 GLN A N 1
ATOM 2343 C CA . GLN A 1 313 ? -10.931 16.247 17.410 1.00 63.91 313 GLN A CA 1
ATOM 2344 C C . GLN A 1 313 ? -9.783 15.480 16.728 1.00 63.91 313 GLN A C 1
ATOM 2346 O O . GLN A 1 313 ? -8.623 15.638 17.108 1.00 63.91 313 GLN A O 1
ATOM 2351 N N . ILE A 1 314 ? -10.086 14.696 15.687 1.00 57.66 314 ILE A N 1
ATOM 2352 C CA . ILE A 1 314 ? -9.085 13.945 14.911 1.00 57.66 314 ILE A CA 1
ATOM 2353 C C . ILE A 1 314 ? -8.094 14.905 14.240 1.00 57.66 314 ILE A C 1
ATOM 2355 O O . ILE A 1 314 ? -6.885 14.678 14.273 1.00 57.66 314 ILE A O 1
ATOM 2359 N N . PHE A 1 315 ? -8.592 16.006 13.677 1.00 59.44 315 PHE A N 1
ATOM 2360 C CA . PHE A 1 315 ? -7.781 17.040 13.037 1.00 59.44 315 PHE A CA 1
ATOM 2361 C C . PHE A 1 315 ? -6.886 17.797 14.032 1.00 59.44 315 PHE A C 1
ATOM 2363 O O . PHE A 1 315 ? -5.761 18.159 13.682 1.00 59.44 315 PHE A O 1
ATOM 2370 N N . GLY A 1 316 ? -7.349 18.002 15.269 1.00 65.81 316 GLY A N 1
ATOM 2371 C CA . GLY A 1 316 ? -6.550 18.587 16.348 1.00 65.81 316 GLY A CA 1
ATOM 2372 C C . GLY A 1 316 ? -5.392 17.687 16.789 1.00 65.81 316 GLY A C 1
ATOM 2373 O O . GLY A 1 316 ? -4.276 18.173 16.980 1.00 65.81 316 GLY A O 1
ATOM 2374 N N . ASP A 1 317 ? -5.633 16.378 16.879 1.00 54.50 317 ASP A N 1
ATOM 2375 C CA . ASP A 1 317 ? -4.633 15.402 17.328 1.00 54.50 317 ASP A CA 1
ATOM 2376 C C . ASP A 1 317 ? -3.612 15.022 16.238 1.00 54.50 317 ASP A C 1
ATOM 2378 O O . ASP A 1 317 ? -2.492 14.623 16.559 1.00 54.50 317 ASP A O 1
ATOM 2382 N N . LEU A 1 318 ? -3.963 15.152 14.951 1.00 52.66 318 LEU A N 1
ATOM 2383 C CA . LEU A 1 318 ? -3.085 14.798 13.823 1.00 52.66 318 LEU A CA 1
ATOM 2384 C C . LEU A 1 318 ? -2.121 15.913 13.380 1.00 52.66 318 LEU A C 1
ATOM 2386 O O . LEU A 1 318 ? -1.333 15.700 12.463 1.00 52.66 318 LEU A O 1
ATOM 2390 N N . GLY A 1 319 ? -2.111 17.072 14.046 1.00 50.91 319 GLY A N 1
ATOM 2391 C CA . GLY A 1 319 ? -1.024 18.047 13.892 1.00 50.91 319 GLY A CA 1
ATOM 2392 C C . GLY A 1 319 ? -0.920 18.708 12.512 1.00 50.91 319 GLY A C 1
ATOM 2393 O O . GLY A 1 319 ? 0.188 18.980 12.059 1.00 50.91 319 GLY A O 1
ATOM 2394 N N . GLY A 1 320 ? -2.057 19.011 11.877 1.00 52.09 320 GLY A N 1
ATOM 2395 C CA . GLY A 1 320 ? -2.108 19.715 10.592 1.00 52.09 320 GLY A CA 1
ATOM 2396 C C . GLY A 1 320 ? -1.982 18.763 9.405 1.00 52.09 320 GLY A C 1
ATOM 2397 O O . GLY A 1 320 ? -0.886 18.437 8.961 1.00 52.09 320 GLY A O 1
ATOM 2398 N N . LEU A 1 321 ? -3.130 18.328 8.891 1.00 53.62 321 LEU A N 1
ATOM 2399 C CA . LEU A 1 321 ? -3.217 17.537 7.667 1.00 53.62 321 LEU A CA 1
ATOM 2400 C C . LEU A 1 321 ? -2.914 18.391 6.428 1.00 53.62 321 LEU A C 1
ATOM 2402 O O . LEU A 1 321 ? -3.147 19.601 6.413 1.00 53.62 321 LEU A O 1
ATOM 2406 N N . ASP A 1 322 ? -2.415 17.719 5.393 1.00 59.75 322 ASP A N 1
ATOM 2407 C CA . ASP A 1 322 ? -2.241 18.272 4.053 1.00 59.75 322 ASP A CA 1
ATOM 2408 C C . ASP A 1 322 ? -3.582 18.860 3.554 1.00 59.75 322 ASP A C 1
ATOM 2410 O O . ASP A 1 322 ? -4.609 18.178 3.669 1.00 59.75 322 ASP A O 1
ATOM 2414 N N . PRO A 1 323 ? -3.629 20.105 3.041 1.00 62.66 323 PRO A N 1
ATOM 2415 C CA . PRO A 1 323 ? -4.836 20.674 2.445 1.00 62.66 323 PRO A CA 1
ATOM 2416 C C . PRO A 1 323 ? -5.483 19.769 1.385 1.00 62.66 323 PRO A C 1
ATOM 2418 O O . PRO A 1 323 ? -6.707 19.755 1.301 1.00 62.66 323 PRO A O 1
ATOM 2421 N N . ASP A 1 324 ? -4.714 18.946 0.665 1.00 55.41 324 ASP A N 1
ATOM 2422 C CA . ASP A 1 324 ? -5.268 17.983 -0.298 1.00 55.41 324 ASP A CA 1
ATOM 2423 C C . ASP A 1 324 ? -6.074 16.863 0.388 1.00 55.41 324 ASP A C 1
ATOM 2425 O O . ASP A 1 324 ? -7.063 16.367 -0.156 1.00 55.41 324 ASP A O 1
ATOM 2429 N N . ALA A 1 325 ? -5.695 16.473 1.610 1.00 55.41 325 ALA A N 1
ATOM 2430 C CA . ALA A 1 325 ? -6.458 15.518 2.412 1.00 55.41 325 ALA A CA 1
ATOM 2431 C C . ALA A 1 325 ? -7.738 16.153 2.977 1.00 55.41 325 ALA A C 1
ATOM 2433 O O . ALA A 1 325 ? -8.749 15.464 3.088 1.00 55.41 325 ALA A O 1
ATOM 2434 N N . LEU A 1 326 ? -7.708 17.454 3.299 1.00 60.19 326 LEU A N 1
ATOM 2435 C CA . LEU A 1 326 ? -8.886 18.234 3.700 1.00 60.19 326 LEU A CA 1
ATOM 2436 C C . LEU A 1 326 ? -9.882 18.390 2.555 1.00 60.19 326 LEU A C 1
ATOM 2438 O O . LEU A 1 326 ? -11.073 18.198 2.777 1.00 60.19 326 LEU A O 1
ATOM 2442 N N . ASP A 1 327 ? -9.405 18.699 1.350 1.00 59.97 327 ASP A N 1
ATOM 2443 C CA . ASP A 1 327 ? -10.260 18.820 0.168 1.00 59.97 327 ASP A CA 1
ATOM 2444 C C . ASP A 1 327 ? -10.884 17.464 -0.177 1.00 59.97 327 ASP A C 1
ATOM 2446 O O . ASP A 1 327 ? -12.080 17.378 -0.434 1.00 59.97 327 ASP A O 1
ATOM 2450 N N . PHE A 1 328 ? -10.121 16.372 -0.057 1.00 55.38 328 PHE A N 1
ATOM 2451 C CA . PHE A 1 328 ? -10.652 15.019 -0.214 1.00 55.38 328 PHE A CA 1
ATOM 2452 C C . PHE A 1 328 ? -11.681 14.650 0.872 1.00 55.38 328 PHE A C 1
ATOM 2454 O O . PHE A 1 328 ? -12.700 14.048 0.553 1.00 55.38 328 PHE A O 1
ATOM 2461 N N . LEU A 1 329 ? -11.463 15.036 2.137 1.00 52.00 329 LEU A N 1
ATOM 2462 C CA . LEU A 1 329 ? -12.416 14.814 3.238 1.00 52.00 329 LEU A CA 1
ATOM 2463 C C . LEU A 1 329 ? -13.682 15.669 3.113 1.00 52.00 329 LEU A C 1
ATOM 2465 O O . LEU A 1 329 ? -14.766 15.182 3.412 1.00 52.00 329 LEU A O 1
ATOM 2469 N N . MET A 1 330 ? -13.569 16.916 2.649 1.00 56.19 330 MET A N 1
ATOM 2470 C CA . MET A 1 330 ? -14.724 17.774 2.365 1.00 56.19 330 MET A CA 1
ATOM 2471 C C . MET A 1 330 ? -15.471 17.349 1.101 1.00 56.19 330 MET A C 1
ATOM 2473 O O . MET A 1 330 ? -16.667 17.575 1.010 1.00 56.19 330 MET A O 1
ATOM 2477 N N . MET A 1 331 ? -14.793 16.711 0.148 1.00 49.22 331 MET A N 1
ATOM 2478 C CA . MET A 1 331 ? -15.421 16.100 -1.024 1.00 49.22 331 MET A CA 1
ATOM 2479 C C . MET A 1 331 ? -16.108 14.760 -0.691 1.00 49.22 331 MET A C 1
ATOM 2481 O O . MET A 1 331 ? -16.894 14.264 -1.495 1.00 49.22 331 MET A O 1
ATOM 2485 N N . LEU A 1 332 ? -15.810 14.173 0.477 1.00 45.75 332 LEU A N 1
ATOM 2486 C CA . LEU A 1 332 ? -16.423 12.944 0.989 1.00 45.75 332 LEU A CA 1
ATOM 2487 C C . LEU A 1 332 ? -17.676 13.173 1.859 1.00 45.75 332 LEU A C 1
ATOM 2489 O O . LEU A 1 332 ? -18.400 12.206 2.101 1.00 45.75 332 LEU A O 1
ATOM 2493 N N . MET A 1 333 ? -17.911 14.402 2.337 1.00 44.81 333 MET A N 1
ATOM 2494 C CA . MET A 1 333 ? -19.095 14.815 3.115 1.00 44.81 333 MET A CA 1
ATOM 2495 C C . MET A 1 333 ? -20.135 15.493 2.224 1.00 44.81 333 MET A C 1
ATOM 2497 O O . MET A 1 333 ? -21.340 15.275 2.477 1.00 44.81 333 MET A O 1
#

pLDDT: mean 71.47, std 21.72, range [34.09, 97.56]

Radius of gyration: 32.81 Å; chains: 1; bounding box: 111×72×68 Å

Sequence (333 aa):
MEAKNGKIFRVHSTVLQLNGGFLGQLAANITPGNLKPTLKFPDLTEAVLKKLLEYCYTLQVSGIHKTPFELLLAAHRYALTGLQDLAEKDVARCIDLDNVLDLYVWNEFIQSTFLASFIALFFTVNFVQIRQLPEFQEKLTAQQQATLEARYKSVVQTSGELSEGGEGFISEDNDEDGDSGTENDTDTVFHVSPYDPDNDNVNGGDDDAPSAAGGGGEGLGMFLSGNGNNEDNEDNSFGQEEDGSGGNAAEGGDHGGEFGDEPDEQQFQLDALMMMNAAAAAAQGAMDVNVIVNNQAEVVAAAGVDQAAVIAQIFGDLGGLDPDALDFLMMLM

Foldseek 3Di:
DAELVRDADDDDLVLCLVQQQQSNVVSVPPDPPDPDDGDYDNPGHPVLVVQSRVCSVQVDGPPCLVPLPSNLVVCLVRVNVSSNVVSLVSVLLVDDLVCLLVLVVVCVVSVDLLNVLSSVLVCLLCVVVSCPDPCLVVVDDPVRNVVSCVVRVVSVVVQPPVPPPDPPDPDPDDDDDDDDDDDDDDPDPPPPDDDDPDDDDDDDDDDDDDDDDDDDDDDDDDDDDDDDDDDDDDDDDDDDDDDDDDDDDDDDDDDDDPDPCPPDVVVVVVVVSSVVSVVVVVVVVPPVLVVSLVVVVVSVVVRPDPPVVSVVVSCVVSPDDDVVSVVSVVSSD

Secondary structure (DSSP, 8-state):
-B-TTS-B----HHHHHHH-THHHHHHHT--TTSS----B-TT--HHHHHHHHHHHHHS--TTGGGSHHHHHHHHHHTT-HHHHHHHHHHHHHT--TTTHHHHHHHHHHH--HHHHHHHHHHHHHHHHHHTTSHHHHHHS-HHHHHHHHHHHHHHHHHHHTTSSS---------------------------PPPP--------------------------------------------------------------------HHHHHHHHHHHHHHHHHHHHHHHTHHHHHHHHHHHHHTTT--HHHHHHHHHHHTT---HHHHHHHHH--

Organism: Hypsibius exemplaris (NCBI:txid2072580)